Protein AF-M8CCB6-F1 (afdb_monomer_lite)

InterPro domains:
  IPR002423 Chaperonin Cpn60/GroEL/TCP-1 family [PF00118] (7-130)
  IPR017998 T-complex protein 1 [PTHR11353] (7-129)
  IPR027413 GroEL-like equatorial domain superfamily [G3DSA:1.10.560.10] (14-125)
  IPR027413 GroEL-like equatorial domain superfamily [SSF48592] (10-130)

Sequence (196 aa):
MARSRMCLVNKRFLIAGGGAPEIEMSMQLAAWSKELHGMESYCIKEFADALEVIPYTLAENAGLNPIAIVTELRNRHAKGEKNTGINVRKGQITNILEENVVQPLLVSTSAISLACECVRMILKIDDIVTVRTQCLMITDAHLFNTNFGPSISCNHTVGGAVAQMHNWFFPFLSCLANLLPRLTNKNSEVPSADLK

Radius of gyration: 24.49 Å; chains: 1; bounding box: 51×82×56 Å

pLDDT: mean 71.38, std 23.74, range [29.56, 94.88]

Organism: Aegilops tauschii (NCBI:txid37682)

Secondary structure (DSSP, 8-state):
--SHHHHHHH---EEE-TTHHHHHHHHHHHHHHHHS-SHHHHHHHHHHHHHTHHHHHHHHHTTS-HHHHHHHHHHHHHTT-TTEEEETTTTEEEETTTTT-EEEHHHHHHHHHHHHHHHHHHTT----------------TTS--S---S-----SSSHHHHHHHHHHHHHHHHHHHHHHHHHSTTTT--------

Foldseek 3Di:
DPPVVVLCVVPVDKAADALLVLLLLLVVLLVVLVVDDDPVSVVSNVVSVVSLVVNLVVLVVLVHDSVVQSVVSNVCVVVVLSQWHQDSVVSDIDRRVVVVRIDRPSVVVVVVVVVVVVVVVVVPDPDDDDDPPPPPPPPPPPDDDDDDDPDPPPPDDPCPVVVVCCVVPVVVVVVVVVVVVVVVVPPPDDDDDDDD

Structure (mmCIF, N/CA/C/O backbone):
data_AF-M8CCB6-F1
#
_entry.id   AF-M8CCB6-F1
#
loop_
_atom_site.group_PDB
_atom_site.id
_atom_site.type_symbol
_atom_site.label_atom_id
_atom_site.label_alt_id
_atom_site.label_comp_id
_atom_site.label_asym_id
_atom_site.label_entity_id
_atom_site.label_seq_id
_atom_site.pdbx_PDB_ins_code
_atom_site.Cartn_x
_atom_site.Cartn_y
_atom_site.Cartn_z
_atom_site.occupancy
_atom_site.B_iso_or_equiv
_atom_site.auth_seq_id
_atom_site.auth_comp_id
_atom_site.auth_asym_id
_atom_site.auth_atom_id
_atom_site.pdbx_PDB_model_num
ATOM 1 N N . MET A 1 1 ? 14.762 -11.767 23.436 1.00 39.22 1 MET A N 1
ATOM 2 C CA . MET A 1 1 ? 14.026 -10.512 23.735 1.00 39.22 1 MET A CA 1
ATOM 3 C C . MET A 1 1 ? 14.880 -9.227 23.619 1.00 39.22 1 MET A C 1
ATOM 5 O O . MET A 1 1 ? 14.451 -8.187 24.098 1.00 39.22 1 MET A O 1
ATOM 9 N N . ALA A 1 2 ? 16.065 -9.245 22.976 1.00 37.41 2 ALA A N 1
ATOM 10 C CA . ALA A 1 2 ? 17.011 -8.111 22.995 1.00 37.41 2 ALA A CA 1
ATOM 11 C C . ALA A 1 2 ? 17.026 -7.217 21.732 1.00 37.41 2 ALA A C 1
ATOM 13 O O . ALA A 1 2 ? 17.583 -6.125 21.780 1.00 37.41 2 ALA A O 1
ATOM 14 N N . ARG A 1 3 ? 16.407 -7.618 20.609 1.00 42.16 3 ARG A N 1
ATOM 15 C CA . ARG A 1 3 ? 16.465 -6.824 19.362 1.00 42.16 3 ARG A CA 1
ATOM 16 C C . ARG A 1 3 ? 15.505 -5.628 19.314 1.00 42.16 3 ARG A C 1
ATOM 18 O O . ARG A 1 3 ? 15.871 -4.609 18.739 1.00 42.16 3 ARG A O 1
ATOM 25 N N . SER A 1 4 ? 14.349 -5.684 19.980 1.00 46.09 4 SER A N 1
ATOM 26 C CA . SER A 1 4 ? 13.372 -4.577 19.947 1.00 46.09 4 SER A CA 1
ATOM 27 C C . SER A 1 4 ? 13.824 -3.313 20.688 1.00 46.09 4 SER A C 1
ATOM 29 O O . SER A 1 4 ? 13.244 -2.256 20.488 1.00 46.09 4 SER A O 1
ATOM 31 N N . ARG A 1 5 ? 14.856 -3.380 21.542 1.00 51.25 5 ARG A N 1
ATOM 32 C CA . ARG A 1 5 ? 15.324 -2.203 22.295 1.00 51.25 5 ARG A CA 1
ATOM 33 C C . ARG A 1 5 ? 16.227 -1.290 21.455 1.00 51.25 5 ARG A C 1
ATOM 35 O O . ARG A 1 5 ? 16.244 -0.087 21.677 1.00 51.25 5 ARG A O 1
ATOM 42 N N . MET A 1 6 ? 16.934 -1.842 20.465 1.00 56.66 6 MET A N 1
ATOM 43 C CA . MET A 1 6 ? 17.931 -1.100 19.679 1.00 56.66 6 MET A CA 1
ATOM 44 C C . MET A 1 6 ? 17.300 -0.101 18.699 1.00 56.66 6 MET A C 1
ATOM 46 O O . MET A 1 6 ? 17.872 0.952 18.428 1.00 56.66 6 MET A O 1
ATOM 50 N N . CYS A 1 7 ? 16.103 -0.398 18.183 1.00 60.44 7 CYS A N 1
ATOM 51 C CA . CYS A 1 7 ? 15.455 0.466 17.197 1.00 60.44 7 CYS A CA 1
ATOM 52 C C . CYS A 1 7 ? 15.010 1.815 17.781 1.00 60.44 7 CYS A C 1
ATOM 54 O O . CYS A 1 7 ? 15.172 2.838 17.119 1.00 60.44 7 CYS A O 1
ATOM 56 N N . LEU A 1 8 ? 14.547 1.824 19.034 1.00 62.09 8 LEU A N 1
ATOM 57 C CA . LEU A 1 8 ? 14.138 3.039 19.748 1.00 62.09 8 LEU A CA 1
ATOM 58 C C . LEU A 1 8 ? 15.326 3.868 20.249 1.00 62.09 8 LEU A C 1
ATOM 60 O O . LEU A 1 8 ? 15.191 5.072 20.453 1.00 62.09 8 LEU A O 1
ATOM 64 N N . VAL A 1 9 ? 16.490 3.239 20.435 1.00 62.25 9 VAL A N 1
ATOM 65 C CA . VAL A 1 9 ? 17.725 3.930 20.833 1.00 62.25 9 VAL A CA 1
ATOM 66 C C . VAL A 1 9 ? 18.259 4.792 19.685 1.00 62.25 9 VAL A C 1
ATOM 68 O O . VAL A 1 9 ? 18.646 5.933 19.924 1.00 62.25 9 VAL A O 1
ATOM 71 N N . ASN A 1 10 ? 18.213 4.288 18.446 1.00 62.06 10 ASN A N 1
ATOM 72 C CA . ASN A 1 10 ? 18.710 5.010 17.270 1.00 62.06 10 ASN A CA 1
ATOM 73 C C . ASN A 1 10 ? 17.712 6.043 16.724 1.00 62.06 10 ASN A C 1
ATOM 75 O O . ASN A 1 10 ? 18.105 7.157 16.386 1.00 62.06 10 ASN A O 1
ATOM 79 N N . LYS A 1 11 ? 16.421 5.694 16.625 1.00 69.06 11 LYS A N 1
ATOM 80 C CA . LYS A 1 11 ? 15.357 6.616 16.195 1.00 69.06 11 LYS A CA 1
ATOM 81 C C . LYS A 1 11 ? 14.183 6.535 17.167 1.00 69.06 11 LYS A C 1
ATOM 83 O O . LYS A 1 11 ? 13.505 5.516 17.245 1.00 69.06 11 LYS A O 1
ATOM 88 N N . ARG A 1 12 ? 13.901 7.637 17.867 1.00 73.44 12 ARG A N 1
ATOM 89 C CA . ARG A 1 12 ? 12.859 7.727 18.911 1.00 73.44 12 ARG A CA 1
ATOM 90 C C . ARG A 1 12 ? 11.444 7.984 18.367 1.00 73.44 12 ARG A C 1
ATOM 92 O O . ARG A 1 12 ? 10.597 8.488 19.094 1.00 73.44 12 ARG A O 1
ATOM 99 N N . PHE A 1 13 ? 11.192 7.676 17.095 1.00 80.31 13 PHE A N 1
ATOM 100 C CA . PHE A 1 13 ? 9.912 7.947 16.439 1.00 80.31 13 PHE A CA 1
ATOM 101 C C . PHE A 1 13 ? 9.073 6.674 16.303 1.00 80.31 13 PHE A C 1
ATOM 103 O O . PHE A 1 13 ? 9.567 5.627 15.871 1.00 80.31 13 PHE A O 1
ATOM 110 N N . LEU A 1 14 ? 7.795 6.798 16.653 1.00 85.44 14 LEU A N 1
ATOM 111 C CA . LEU A 1 14 ? 6.769 5.768 16.522 1.00 85.44 14 LEU A CA 1
ATOM 112 C C . LEU A 1 14 ? 5.760 6.208 15.462 1.00 85.44 14 LEU A C 1
ATOM 114 O O . LEU A 1 14 ? 5.427 7.389 15.379 1.00 85.44 14 LEU A O 1
ATOM 118 N N . ILE A 1 15 ? 5.284 5.256 14.669 1.00 88.56 15 ILE A N 1
ATOM 119 C CA . ILE A 1 15 ? 4.254 5.457 13.647 1.00 88.56 15 ILE A CA 1
ATOM 120 C C . ILE A 1 15 ? 3.097 4.479 13.878 1.00 88.56 15 ILE A C 1
ATOM 122 O O . ILE A 1 15 ? 3.250 3.481 14.592 1.00 88.56 15 ILE A O 1
ATOM 126 N N . ALA A 1 16 ? 1.942 4.760 13.274 1.00 89.31 16 ALA A N 1
ATOM 127 C CA . ALA A 1 16 ? 0.810 3.839 13.276 1.00 89.31 16 ALA A CA 1
ATOM 128 C C . ALA A 1 16 ? 1.198 2.503 12.610 1.00 89.31 16 ALA A C 1
ATOM 130 O O . ALA A 1 16 ? 1.955 2.476 11.635 1.00 89.31 16 ALA A O 1
ATOM 131 N N . GLY A 1 17 ? 0.733 1.389 13.178 1.00 87.62 17 GLY A N 1
ATOM 132 C CA . GLY A 1 17 ? 0.924 0.050 12.616 1.00 87.62 17 GLY A CA 1
ATOM 133 C C . GLY A 1 17 ? -0.149 -0.350 11.595 1.00 87.62 17 GLY A C 1
ATOM 134 O O . GLY A 1 17 ? -0.845 0.489 11.031 1.00 87.62 17 GLY A O 1
ATOM 135 N N . GLY A 1 18 ? -0.281 -1.662 11.375 1.00 87.31 18 GLY A N 1
ATOM 136 C CA . GLY A 1 18 ? -1.404 -2.285 10.657 1.00 87.31 18 GLY A CA 1
ATOM 137 C C . GLY A 1 18 ? -1.630 -1.818 9.216 1.00 87.31 18 GLY A C 1
ATOM 138 O O . GLY A 1 18 ? -2.777 -1.717 8.787 1.00 87.31 18 GLY A O 1
ATOM 139 N N . GLY A 1 19 ? -0.558 -1.532 8.475 1.00 88.25 19 GLY A N 1
ATOM 140 C CA . GLY A 1 19 ? -0.639 -1.179 7.053 1.00 88.25 19 GLY A CA 1
ATOM 141 C C . GLY A 1 19 ? -0.940 0.297 6.765 1.00 88.25 19 GLY A C 1
ATOM 142 O O . GLY A 1 19 ? -1.011 0.676 5.598 1.00 88.25 19 GLY A O 1
ATOM 143 N N . ALA A 1 20 ? -1.137 1.127 7.797 1.00 90.94 20 ALA A N 1
ATOM 144 C CA . ALA A 1 20 ? -1.445 2.550 7.643 1.00 90.94 20 ALA A CA 1
ATOM 145 C C . ALA A 1 20 ? -0.339 3.345 6.910 1.00 90.94 20 ALA A C 1
ATOM 147 O O . ALA A 1 20 ? -0.652 4.054 5.949 1.00 90.94 20 ALA A O 1
ATOM 148 N N . PRO A 1 21 ? 0.955 3.247 7.291 1.00 90.81 21 PRO A N 1
ATOM 149 C CA . PRO A 1 21 ? 1.993 4.013 6.609 1.00 90.81 21 PRO A CA 1
ATOM 150 C C . PRO A 1 21 ? 2.247 3.517 5.186 1.00 90.81 21 PRO A C 1
ATOM 152 O O . PRO A 1 21 ? 2.595 4.321 4.330 1.00 90.81 21 PRO A O 1
ATOM 155 N N . GLU A 1 22 ? 2.058 2.227 4.906 1.00 91.69 22 GLU A N 1
ATOM 156 C CA . GLU A 1 22 ? 2.232 1.646 3.574 1.00 91.69 22 GLU A CA 1
ATOM 157 C C . GLU A 1 22 ? 1.189 2.181 2.580 1.00 91.69 22 GLU A C 1
ATOM 159 O O . GLU A 1 22 ? 1.551 2.575 1.470 1.00 91.69 22 GLU A O 1
ATOM 164 N N . ILE A 1 23 ? -0.081 2.284 2.997 1.00 92.81 23 ILE A N 1
ATOM 165 C CA . ILE A 1 23 ? -1.142 2.909 2.190 1.00 92.81 23 ILE A CA 1
ATOM 166 C C . ILE A 1 23 ? -0.875 4.400 1.988 1.00 92.81 23 ILE A C 1
ATOM 168 O O . ILE A 1 23 ? -0.976 4.893 0.866 1.00 92.81 23 ILE A O 1
ATOM 172 N N . GLU A 1 24 ? -0.496 5.120 3.045 1.00 92.44 24 GLU A N 1
ATOM 173 C CA . GLU A 1 24 ? -0.191 6.549 2.940 1.00 92.44 24 GLU A CA 1
ATOM 174 C C . GLU A 1 24 ? 0.985 6.807 1.980 1.00 92.44 24 GLU A C 1
ATOM 176 O O . GLU A 1 24 ? 0.924 7.723 1.159 1.00 92.44 24 GLU A O 1
ATOM 181 N N . MET A 1 25 ? 2.032 5.976 2.027 1.00 92.25 25 MET A N 1
ATOM 182 C CA . MET A 1 25 ? 3.154 6.050 1.087 1.00 92.25 25 MET A CA 1
ATOM 183 C C . MET A 1 25 ? 2.713 5.760 -0.350 1.00 92.25 25 MET A C 1
ATOM 185 O O . MET A 1 25 ? 3.077 6.524 -1.241 1.00 92.25 25 MET A O 1
ATOM 189 N N . SER A 1 26 ? 1.907 4.714 -0.578 1.00 93.69 26 SER A N 1
ATOM 190 C CA . SER A 1 26 ? 1.334 4.422 -1.902 1.00 93.69 26 SER A CA 1
ATOM 191 C C . SER A 1 26 ? 0.580 5.638 -2.453 1.00 93.69 26 SER A C 1
ATOM 193 O O . SER A 1 26 ? 0.844 6.087 -3.566 1.00 93.69 26 SER A O 1
ATOM 195 N N . MET A 1 27 ? -0.289 6.257 -1.648 1.00 92.38 27 MET A N 1
ATOM 196 C CA . MET A 1 27 ? -1.072 7.417 -2.080 1.00 92.38 27 MET A CA 1
ATOM 197 C C . MET A 1 27 ? -0.210 8.637 -2.418 1.00 92.38 27 MET A C 1
ATOM 199 O O . MET A 1 27 ? -0.465 9.305 -3.422 1.00 92.38 27 MET A O 1
ATOM 203 N N . GLN A 1 28 ? 0.815 8.923 -1.614 1.00 93.56 28 GLN A N 1
ATOM 204 C CA . GLN A 1 28 ? 1.732 10.036 -1.871 1.00 93.56 28 GLN A CA 1
ATOM 205 C C . GLN A 1 28 ? 2.577 9.799 -3.128 1.00 93.56 28 GLN A C 1
ATOM 207 O O . GLN A 1 28 ? 2.718 10.700 -3.952 1.00 93.56 28 GLN A O 1
ATOM 212 N N . LEU A 1 29 ? 3.080 8.580 -3.327 1.00 94.38 29 LEU A N 1
ATOM 213 C CA . LEU A 1 29 ? 3.833 8.207 -4.526 1.00 94.38 29 LEU A CA 1
ATOM 214 C C . LEU A 1 29 ? 2.954 8.216 -5.781 1.00 94.38 29 LEU A C 1
ATOM 216 O O . LEU A 1 29 ? 3.392 8.664 -6.837 1.00 94.38 29 LEU A O 1
ATOM 220 N N . ALA A 1 30 ? 1.698 7.787 -5.667 1.00 92.81 30 ALA A N 1
ATOM 221 C CA . ALA A 1 30 ? 0.724 7.843 -6.752 1.00 92.81 30 ALA A CA 1
ATOM 222 C C . ALA A 1 30 ? 0.291 9.279 -7.096 1.00 92.81 30 ALA A C 1
ATOM 224 O O . ALA A 1 30 ? -0.129 9.543 -8.222 1.00 92.81 30 ALA A O 1
ATOM 225 N N . ALA A 1 31 ? 0.361 10.214 -6.145 1.00 93.56 31 ALA A N 1
ATOM 226 C CA . ALA A 1 31 ? 0.193 11.635 -6.427 1.00 93.56 31 ALA A CA 1
ATOM 227 C C . ALA A 1 31 ? 1.431 12.194 -7.141 1.00 93.56 31 ALA A C 1
ATOM 229 O O . ALA A 1 31 ? 1.295 12.832 -8.182 1.00 93.56 31 ALA A O 1
ATOM 230 N N . TRP A 1 32 ? 2.627 11.868 -6.645 1.00 94.88 32 TRP A N 1
ATOM 231 C CA . TRP A 1 32 ? 3.891 12.314 -7.228 1.00 94.88 32 TRP A CA 1
ATOM 232 C C . TRP A 1 32 ? 4.112 11.782 -8.651 1.00 94.88 32 TRP A C 1
ATOM 234 O O . TRP A 1 32 ? 4.578 12.508 -9.527 1.00 94.88 32 TRP A O 1
ATOM 244 N N . SER A 1 33 ? 3.689 10.548 -8.941 1.00 94.50 33 SER A N 1
ATOM 245 C CA . SER A 1 33 ? 3.787 9.975 -10.288 1.00 94.50 33 SER A CA 1
ATOM 246 C C . SER A 1 33 ? 3.000 10.761 -11.339 1.00 94.50 33 SER A C 1
ATOM 248 O O . SER A 1 33 ? 3.383 10.742 -12.507 1.00 94.50 33 SER A O 1
ATOM 250 N N . LYS A 1 34 ? 1.933 11.476 -10.953 1.00 92.75 34 LYS A N 1
ATOM 251 C CA . LYS A 1 34 ? 1.139 12.316 -11.867 1.00 92.75 34 LYS A CA 1
ATOM 252 C C . LYS A 1 34 ? 1.834 13.625 -12.230 1.00 92.75 34 LYS A C 1
ATOM 254 O O . LYS A 1 34 ? 1.528 14.189 -13.275 1.00 92.75 34 LYS A O 1
ATOM 259 N N . GLU A 1 35 ? 2.723 14.113 -11.371 1.00 94.69 35 GLU A N 1
ATOM 260 C CA . GLU A 1 35 ? 3.500 15.334 -11.617 1.00 94.69 35 GLU A CA 1
ATOM 261 C C . GLU A 1 35 ? 4.663 15.072 -12.581 1.00 94.69 35 GLU A C 1
ATOM 263 O O . GLU A 1 35 ? 5.086 15.966 -13.309 1.00 94.69 35 GLU A O 1
ATOM 268 N N . LEU A 1 36 ? 5.159 13.834 -12.613 1.00 92.75 36 LEU A N 1
ATOM 269 C CA . LEU A 1 36 ? 6.271 13.422 -13.461 1.00 92.75 36 LEU A CA 1
ATOM 270 C C . LEU A 1 36 ? 5.815 13.088 -14.887 1.00 92.75 36 LEU A C 1
ATOM 272 O O . LEU A 1 36 ? 4.661 12.737 -15.144 1.00 92.75 36 LEU A O 1
ATOM 276 N N . HIS A 1 37 ? 6.740 13.185 -15.840 1.00 90.00 37 HIS A N 1
ATOM 277 C CA . HIS A 1 37 ? 6.482 12.934 -17.259 1.00 90.00 37 HIS A CA 1
ATOM 278 C C . HIS A 1 37 ? 7.406 11.835 -17.796 1.00 90.00 37 HIS A C 1
ATOM 280 O O . HIS A 1 37 ? 8.536 11.674 -17.344 1.00 90.00 37 HIS A O 1
ATOM 286 N N . GLY A 1 38 ? 6.927 11.067 -18.776 1.00 91.56 38 GLY A N 1
ATOM 287 C CA . GLY A 1 38 ? 7.708 10.005 -19.417 1.00 91.56 38 GLY A CA 1
ATOM 288 C C . GLY A 1 38 ? 7.697 8.674 -18.661 1.00 91.56 38 GLY A C 1
ATOM 289 O O . GLY A 1 38 ? 6.703 8.307 -18.035 1.00 91.56 38 GLY A O 1
ATOM 290 N N . MET A 1 39 ? 8.796 7.921 -18.771 1.00 90.25 39 MET A N 1
ATOM 291 C CA . MET A 1 39 ? 8.910 6.549 -18.249 1.00 90.25 39 MET A CA 1
ATOM 292 C C . MET A 1 39 ? 8.938 6.487 -16.714 1.00 90.25 39 MET A C 1
ATOM 294 O O . MET A 1 39 ? 8.430 5.536 -16.125 1.00 90.25 39 MET A O 1
ATOM 298 N N . GLU A 1 40 ? 9.476 7.515 -16.056 1.00 90.50 40 GLU A N 1
ATOM 299 C CA . GLU A 1 40 ? 9.626 7.565 -14.595 1.00 90.50 40 GLU A CA 1
ATOM 300 C C . GLU A 1 40 ? 8.275 7.555 -13.867 1.00 90.50 40 GLU A C 1
ATOM 302 O O . GLU A 1 40 ? 8.131 6.900 -12.834 1.00 90.50 40 GLU A O 1
ATOM 307 N N . SER A 1 41 ? 7.262 8.206 -14.452 1.00 92.81 41 SER A N 1
ATOM 308 C CA . SER A 1 41 ? 5.886 8.213 -13.941 1.00 92.81 41 SER A CA 1
ATOM 309 C C . SER A 1 41 ? 5.329 6.792 -13.796 1.00 92.81 41 SER A C 1
ATOM 311 O O . SER A 1 41 ? 4.756 6.444 -12.761 1.00 92.81 41 SER A O 1
ATOM 313 N N . TYR A 1 42 ? 5.566 5.935 -14.795 1.00 92.69 42 TYR A N 1
ATOM 314 C CA . TYR A 1 42 ? 5.127 4.541 -14.757 1.00 92.69 42 TYR A CA 1
ATOM 315 C C . TYR A 1 42 ? 5.875 3.749 -13.685 1.00 92.69 42 TYR A C 1
ATOM 317 O O . TYR A 1 42 ? 5.240 3.057 -12.898 1.00 92.69 42 TYR A O 1
ATOM 325 N N . CYS A 1 43 ? 7.199 3.896 -13.592 1.00 92.50 43 CYS A N 1
ATOM 326 C CA . CYS A 1 43 ? 7.996 3.198 -12.580 1.00 92.50 43 CYS A CA 1
ATOM 327 C C . CYS A 1 43 ? 7.542 3.531 -11.151 1.00 92.50 43 CYS A C 1
ATOM 329 O O . CYS A 1 43 ? 7.411 2.636 -10.318 1.00 92.50 43 CYS A O 1
ATOM 331 N N . ILE A 1 44 ? 7.274 4.808 -10.863 1.00 93.75 44 ILE A N 1
ATOM 332 C CA . ILE A 1 44 ? 6.841 5.247 -9.528 1.00 93.75 44 ILE A CA 1
ATOM 333 C C . ILE A 1 44 ? 5.417 4.788 -9.231 1.00 93.75 44 ILE A C 1
ATOM 335 O O . ILE A 1 44 ? 5.127 4.399 -8.102 1.00 93.75 44 ILE A O 1
ATOM 339 N N . LYS A 1 45 ? 4.537 4.786 -10.236 1.00 93.12 45 LYS A N 1
ATOM 340 C CA . LYS A 1 45 ? 3.189 4.240 -10.090 1.00 93.12 45 LYS A CA 1
ATOM 341 C C . LYS A 1 45 ? 3.220 2.755 -9.718 1.00 93.12 45 LYS A C 1
ATOM 343 O O . LYS A 1 45 ? 2.577 2.371 -8.751 1.00 93.12 45 LYS A O 1
ATOM 348 N N . GLU A 1 46 ? 3.997 1.946 -10.431 1.00 93.69 46 GLU A N 1
ATOM 349 C CA . GLU A 1 46 ? 4.116 0.511 -10.135 1.00 93.69 46 GLU A CA 1
ATOM 350 C C . GLU A 1 46 ? 4.761 0.266 -8.763 1.00 93.69 46 GLU A C 1
ATOM 352 O O . GLU A 1 46 ? 4.376 -0.650 -8.041 1.00 93.69 46 GLU A O 1
ATOM 357 N N . PHE A 1 47 ? 5.707 1.120 -8.356 1.00 93.06 47 PHE A N 1
ATOM 358 C CA . PHE A 1 47 ? 6.272 1.068 -7.009 1.00 93.06 47 PHE A CA 1
ATOM 359 C C . PHE A 1 47 ? 5.229 1.401 -5.928 1.00 93.06 47 PHE A C 1
ATOM 361 O O . PHE A 1 47 ? 5.211 0.753 -4.883 1.00 93.06 47 PHE A O 1
ATOM 368 N N . ALA A 1 48 ? 4.339 2.368 -6.176 1.00 93.81 48 ALA A N 1
ATOM 369 C CA . ALA A 1 48 ? 3.225 2.680 -5.281 1.00 93.81 48 ALA A CA 1
ATOM 370 C C . ALA A 1 48 ? 2.260 1.491 -5.150 1.00 93.81 48 ALA A C 1
ATOM 372 O O . ALA A 1 48 ? 1.959 1.066 -4.035 1.00 93.81 48 ALA A O 1
ATOM 373 N N . ASP A 1 49 ? 1.861 0.898 -6.277 1.00 91.69 49 ASP A N 1
ATOM 374 C CA . ASP A 1 49 ? 0.981 -0.273 -6.306 1.00 91.69 49 ASP A CA 1
ATOM 375 C C . ASP A 1 49 ? 1.628 -1.483 -5.596 1.00 91.69 49 ASP A C 1
ATOM 377 O O . ASP A 1 49 ? 0.959 -2.216 -4.866 1.00 91.69 49 ASP A O 1
ATOM 381 N N . ALA A 1 50 ? 2.951 -1.653 -5.709 1.00 93.75 50 ALA A N 1
ATOM 382 C CA . ALA A 1 50 ? 3.688 -2.711 -5.019 1.00 93.75 50 ALA A CA 1
ATOM 383 C C . ALA A 1 50 ? 3.662 -2.581 -3.485 1.00 93.75 50 ALA A C 1
ATOM 385 O O . ALA A 1 50 ? 3.689 -3.600 -2.796 1.00 93.75 50 ALA A O 1
ATOM 386 N N . LEU A 1 51 ? 3.581 -1.369 -2.922 1.00 91.88 51 LEU A N 1
ATOM 387 C CA . LEU A 1 51 ? 3.496 -1.179 -1.466 1.00 91.88 51 LEU A CA 1
ATOM 388 C C . LEU A 1 51 ? 2.166 -1.678 -0.884 1.00 91.88 51 LEU A C 1
ATOM 390 O O . LEU A 1 51 ? 2.106 -2.064 0.285 1.00 91.88 51 LEU A O 1
ATOM 394 N N . GLU A 1 52 ? 1.110 -1.743 -1.694 1.00 91.38 52 GLU A N 1
ATOM 395 C CA . GLU A 1 52 ? -0.209 -2.211 -1.259 1.00 91.38 52 GLU A CA 1
ATOM 396 C C . GLU A 1 52 ? -0.293 -3.724 -1.059 1.00 91.38 52 GLU A C 1
ATOM 398 O O . GLU A 1 52 ? -1.227 -4.219 -0.423 1.00 91.38 52 GLU A O 1
ATOM 403 N N . VAL A 1 53 ? 0.714 -4.474 -1.514 1.00 91.81 53 VAL A N 1
ATOM 404 C CA . VAL A 1 53 ? 0.799 -5.915 -1.250 1.00 91.81 53 VAL A CA 1
ATOM 405 C C . VAL A 1 53 ? 0.881 -6.214 0.253 1.00 91.81 53 VAL A C 1
ATOM 407 O O . VAL A 1 53 ? 0.416 -7.254 0.716 1.00 91.81 53 VAL A O 1
ATOM 410 N N . ILE A 1 54 ? 1.431 -5.292 1.048 1.00 91.69 54 ILE A N 1
ATOM 411 C CA . ILE A 1 54 ? 1.585 -5.449 2.499 1.00 91.69 54 ILE A CA 1
ATOM 412 C C . ILE A 1 54 ? 0.212 -5.445 3.201 1.00 91.69 54 ILE A C 1
ATOM 414 O O . ILE A 1 54 ? -0.119 -6.433 3.856 1.00 91.69 54 ILE A O 1
ATOM 418 N N . PRO A 1 55 ? -0.642 -4.411 3.065 1.00 91.38 55 PRO A N 1
ATOM 419 C CA . PRO A 1 55 ? -1.991 -4.442 3.631 1.00 91.38 55 PRO A CA 1
ATOM 420 C C . PRO A 1 55 ? -2.875 -5.526 2.999 1.00 91.38 55 PRO A C 1
ATOM 422 O O . PRO A 1 55 ? -3.707 -6.102 3.701 1.00 91.38 55 PRO A O 1
ATOM 425 N N . TYR A 1 56 ? -2.670 -5.861 1.719 1.00 91.75 56 TYR A N 1
ATOM 426 C CA . TYR A 1 56 ? -3.376 -6.968 1.067 1.00 91.75 56 TYR A CA 1
ATOM 427 C C . TYR A 1 56 ? -3.088 -8.307 1.760 1.00 91.75 56 TYR A C 1
ATOM 429 O O . TYR A 1 56 ? -4.010 -9.008 2.175 1.00 91.75 56 TYR A O 1
ATOM 437 N N . THR A 1 57 ? -1.809 -8.633 1.959 1.00 91.69 57 THR A N 1
ATOM 438 C CA . THR A 1 57 ? -1.394 -9.875 2.631 1.00 91.69 57 THR A CA 1
ATOM 439 C C . THR A 1 57 ? -1.781 -9.889 4.107 1.00 91.69 57 THR A C 1
ATOM 441 O O . THR A 1 57 ? -2.117 -10.944 4.641 1.00 91.69 57 THR A O 1
ATOM 444 N N . LEU A 1 58 ? -1.801 -8.739 4.788 1.00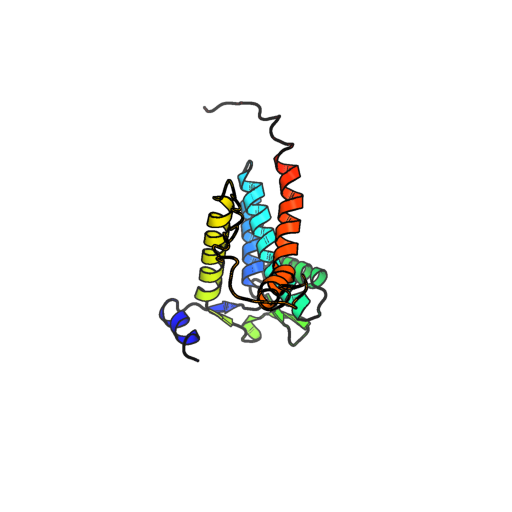 89.69 58 LEU A N 1
ATOM 445 C CA . LEU A 1 58 ? -2.331 -8.647 6.152 1.00 89.69 58 LEU A CA 1
ATOM 446 C C . LEU A 1 58 ? -3.825 -8.992 6.212 1.00 89.69 58 LEU A C 1
ATOM 448 O O . LEU A 1 58 ? -4.236 -9.735 7.102 1.00 89.69 58 LEU A O 1
ATOM 452 N N . ALA A 1 59 ? -4.628 -8.483 5.275 1.00 91.00 59 ALA A N 1
ATOM 453 C CA . ALA A 1 59 ? -6.056 -8.783 5.209 1.00 91.00 59 ALA A CA 1
ATOM 454 C C . ALA A 1 59 ? -6.322 -10.255 4.857 1.00 91.00 59 ALA A C 1
ATOM 456 O O . ALA A 1 59 ? -7.172 -10.885 5.485 1.00 91.00 59 ALA A O 1
ATOM 457 N N . GLU A 1 60 ? -5.557 -10.811 3.916 1.00 90.88 60 GLU A N 1
ATOM 458 C CA . GLU A 1 60 ? -5.628 -12.226 3.540 1.00 90.88 60 GLU A CA 1
ATOM 459 C C . GLU A 1 60 ? -5.285 -13.140 4.725 1.00 90.88 60 GLU A C 1
ATOM 461 O O . GLU A 1 60 ? -6.058 -14.034 5.065 1.00 90.88 60 GLU A O 1
ATOM 466 N N . ASN A 1 61 ? -4.186 -12.855 5.433 1.00 90.69 61 ASN A N 1
ATOM 467 C CA . ASN A 1 61 ? -3.788 -13.605 6.628 1.00 90.69 61 ASN A CA 1
ATOM 468 C C . ASN A 1 61 ? -4.790 -13.461 7.788 1.00 90.69 61 ASN A C 1
ATOM 470 O O . ASN A 1 61 ? -4.881 -14.345 8.638 1.00 90.69 61 ASN A O 1
ATOM 474 N N . ALA A 1 62 ? -5.546 -12.361 7.835 1.00 87.69 62 ALA A N 1
ATOM 475 C CA . ALA A 1 62 ? -6.621 -12.147 8.801 1.00 87.69 62 ALA A CA 1
ATOM 476 C C . ALA A 1 62 ? -7.944 -12.842 8.415 1.00 87.69 62 ALA A C 1
ATOM 478 O O . ALA A 1 62 ? -8.894 -12.798 9.196 1.00 87.69 62 ALA A O 1
ATOM 479 N N . GLY A 1 63 ? -8.032 -13.462 7.231 1.00 87.94 63 GLY A N 1
ATOM 480 C CA . GLY A 1 63 ? -9.264 -14.071 6.718 1.00 87.94 63 GLY A CA 1
ATOM 481 C C . GLY A 1 63 ? -10.336 -13.055 6.305 1.00 87.94 63 GLY A C 1
ATOM 482 O O . GLY A 1 63 ? -11.511 -13.404 6.201 1.00 87.94 63 GLY A O 1
ATOM 483 N N . LEU A 1 64 ? -9.953 -11.793 6.097 1.00 88.69 64 LEU A N 1
ATOM 484 C CA . LEU A 1 64 ? -10.836 -10.732 5.616 1.00 88.69 64 LEU A CA 1
ATOM 485 C C . LEU A 1 64 ? -10.818 -10.687 4.087 1.00 88.69 64 LEU A C 1
ATOM 487 O O . LEU A 1 64 ? -9.899 -11.197 3.453 1.00 88.69 64 LEU A O 1
ATOM 491 N N . ASN A 1 65 ? -11.810 -10.033 3.478 1.00 90.69 65 ASN A N 1
ATOM 492 C CA . ASN A 1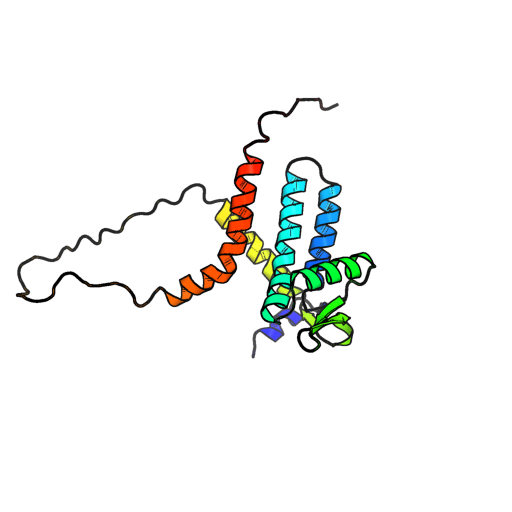 65 ? -11.776 -9.780 2.038 1.00 90.69 65 ASN A CA 1
ATOM 493 C C . ASN A 1 65 ? -10.731 -8.685 1.734 1.00 90.69 65 ASN A C 1
ATOM 495 O O . ASN A 1 65 ? -10.977 -7.515 2.052 1.00 90.69 65 ASN A O 1
ATOM 499 N N . PRO A 1 66 ? -9.591 -9.022 1.104 1.00 89.94 66 PRO A N 1
ATOM 500 C CA . PRO A 1 66 ? -8.483 -8.086 0.961 1.00 89.94 66 PRO A CA 1
ATOM 501 C C . PRO A 1 66 ? -8.817 -6.933 0.010 1.00 89.94 66 PRO A C 1
ATOM 503 O O . PRO A 1 66 ? -8.416 -5.797 0.253 1.00 89.94 66 PRO A O 1
ATOM 506 N N . ILE A 1 67 ? -9.628 -7.183 -1.022 1.00 91.25 67 ILE A N 1
ATOM 507 C CA . ILE A 1 67 ? -10.036 -6.166 -2.000 1.00 91.25 67 ILE A CA 1
ATOM 508 C C . ILE A 1 67 ? -10.901 -5.100 -1.322 1.00 91.25 67 ILE A C 1
ATOM 510 O O . ILE A 1 67 ? -10.685 -3.901 -1.515 1.00 91.25 67 ILE A O 1
ATOM 514 N N . ALA A 1 68 ? -11.864 -5.532 -0.501 1.00 91.31 68 ALA A N 1
ATOM 515 C CA . ALA A 1 68 ? -12.748 -4.625 0.224 1.00 91.31 68 ALA A CA 1
ATOM 516 C C . ALA A 1 68 ? -11.964 -3.761 1.224 1.00 91.31 68 ALA A C 1
ATOM 518 O O . ALA A 1 68 ? -12.130 -2.543 1.243 1.00 91.31 68 ALA A O 1
ATOM 519 N N . ILE A 1 69 ? -11.058 -4.381 1.990 1.00 90.94 69 ILE A N 1
ATOM 520 C CA . ILE A 1 69 ? -10.248 -3.695 3.001 1.00 90.94 69 ILE A CA 1
ATOM 521 C C . ILE A 1 69 ? -9.296 -2.676 2.368 1.00 90.94 69 ILE A C 1
ATOM 523 O O . ILE A 1 69 ? -9.270 -1.526 2.795 1.00 90.94 69 ILE A O 1
ATOM 527 N N . VAL A 1 70 ? -8.544 -3.045 1.326 1.00 91.25 70 VAL A N 1
ATOM 528 C CA . VAL A 1 70 ? -7.611 -2.109 0.670 1.00 91.25 70 VAL A CA 1
ATOM 529 C C . VAL A 1 70 ? -8.362 -0.930 0.040 1.00 91.25 70 VAL A C 1
ATOM 531 O O . VAL A 1 70 ? -7.932 0.218 0.160 1.00 91.25 70 VAL A O 1
ATOM 534 N N . THR A 1 71 ? -9.526 -1.180 -0.567 1.00 92.56 71 THR A N 1
ATOM 535 C CA . THR A 1 71 ? -10.369 -0.120 -1.147 1.00 92.56 71 THR A CA 1
ATOM 536 C C . THR A 1 71 ? -10.907 0.825 -0.073 1.00 92.56 71 THR A C 1
ATOM 538 O O . THR A 1 71 ? -10.882 2.046 -0.237 1.00 92.56 71 THR A O 1
ATOM 541 N N . GLU A 1 72 ? -11.383 0.283 1.046 1.00 91.75 72 GLU A N 1
ATOM 542 C CA . GLU A 1 72 ? -11.881 1.087 2.157 1.00 91.75 72 GLU A CA 1
ATOM 543 C C . GLU A 1 72 ? -10.755 1.891 2.831 1.00 91.75 72 GLU A C 1
ATOM 545 O O . GLU A 1 72 ? -10.953 3.073 3.121 1.00 91.75 72 GLU A O 1
ATOM 550 N N . LEU A 1 73 ? -9.557 1.315 2.995 1.00 91.75 73 LEU A N 1
ATOM 551 C CA . LEU A 1 73 ? -8.374 2.030 3.487 1.00 91.75 73 LEU A CA 1
ATOM 552 C C . LEU A 1 73 ? -8.027 3.216 2.590 1.00 91.75 73 LEU A C 1
ATOM 554 O O . LEU A 1 73 ? -7.932 4.338 3.084 1.00 91.75 73 LEU A O 1
ATOM 558 N N . ARG A 1 74 ? -7.916 3.001 1.273 1.00 91.25 74 ARG A N 1
ATOM 559 C CA . ARG A 1 74 ? -7.658 4.076 0.301 1.00 91.25 74 ARG A CA 1
ATOM 560 C C . ARG A 1 74 ? -8.678 5.206 0.428 1.00 91.25 74 ARG A C 1
ATOM 562 O O . ARG A 1 74 ? -8.304 6.374 0.459 1.00 91.25 74 ARG A O 1
ATOM 569 N N . ASN A 1 75 ? -9.961 4.871 0.563 1.00 92.81 75 ASN A N 1
ATOM 570 C CA . ASN A 1 75 ? -11.026 5.864 0.710 1.00 92.81 75 ASN A CA 1
ATOM 571 C C . ASN A 1 75 ? -10.919 6.672 2.012 1.00 92.81 75 ASN A C 1
ATOM 573 O O . ASN A 1 75 ? -11.235 7.860 2.014 1.00 92.81 75 ASN A O 1
ATOM 577 N N . ARG A 1 76 ? -10.504 6.056 3.124 1.00 91.81 76 ARG A N 1
ATOM 578 C CA . ARG A 1 76 ? -10.331 6.755 4.409 1.00 91.81 76 ARG A CA 1
ATOM 579 C C . ARG A 1 76 ? -9.073 7.620 4.432 1.00 91.81 76 ARG A C 1
ATOM 581 O O . ARG A 1 76 ? -9.139 8.776 4.844 1.00 91.81 76 ARG A O 1
ATOM 588 N N . HIS A 1 77 ? -7.968 7.128 3.881 1.00 91.69 77 HIS A N 1
ATOM 589 C CA . HIS A 1 77 ? -6.753 7.926 3.717 1.00 91.69 77 HIS A CA 1
ATOM 590 C C . HIS A 1 77 ? -6.959 9.095 2.740 1.00 91.69 77 HIS A C 1
ATOM 592 O O . HIS A 1 77 ? -6.500 10.202 3.010 1.00 91.69 77 HIS A O 1
ATOM 598 N N . ALA A 1 78 ? -7.758 8.917 1.679 1.00 90.81 78 ALA A N 1
ATOM 599 C CA . ALA A 1 78 ? -8.165 10.008 0.786 1.00 90.81 78 ALA A CA 1
ATOM 600 C C . ALA A 1 78 ? -8.968 11.110 1.496 1.00 90.81 78 ALA A C 1
ATOM 602 O O . ALA A 1 78 ? -8.920 12.266 1.083 1.00 90.81 78 ALA A O 1
ATOM 603 N N . LYS A 1 79 ? -9.681 10.774 2.580 1.00 91.62 79 LYS A N 1
ATOM 604 C CA . LYS A 1 79 ? -10.388 11.740 3.441 1.00 91.62 79 LYS A CA 1
ATOM 605 C C . LYS A 1 79 ? -9.468 12.437 4.454 1.00 91.62 79 LYS A C 1
ATOM 607 O O . LYS A 1 79 ? -9.935 13.300 5.189 1.00 91.62 79 LYS A O 1
ATOM 612 N N . GLY A 1 80 ? -8.179 12.091 4.491 1.00 88.12 80 GLY A N 1
ATOM 613 C CA . GLY A 1 80 ? -7.180 12.674 5.390 1.00 88.12 80 GLY A CA 1
ATOM 614 C C . GLY A 1 80 ? -6.928 11.880 6.676 1.00 88.12 80 GLY A C 1
ATOM 615 O O . GLY A 1 80 ? -6.149 12.323 7.520 1.00 88.12 80 GLY A O 1
ATOM 616 N N . GLU A 1 81 ? -7.539 10.704 6.842 1.00 89.25 81 GLU A N 1
ATOM 617 C CA . GLU A 1 81 ? -7.336 9.854 8.019 1.00 89.25 81 GLU A CA 1
ATOM 618 C C . GLU A 1 81 ? -6.061 8.999 7.893 1.00 89.25 81 GLU A C 1
ATOM 620 O O . GLU A 1 81 ? -6.111 7.814 7.580 1.00 89.25 81 GLU A O 1
ATOM 625 N N . LYS A 1 82 ? -4.895 9.591 8.169 1.00 86.38 82 LYS A N 1
ATOM 626 C CA . LYS A 1 82 ? -3.582 8.926 8.003 1.00 86.38 82 LYS A CA 1
ATOM 627 C C . LYS A 1 82 ? -3.277 7.821 9.021 1.00 86.38 82 LYS A C 1
ATOM 629 O O . LYS A 1 82 ? -2.355 7.034 8.831 1.00 86.38 82 LYS A O 1
ATOM 634 N N . ASN A 1 83 ? -4.016 7.800 10.127 1.00 87.44 83 ASN A N 1
ATOM 635 C CA . ASN A 1 83 ? -3.778 6.913 11.274 1.00 87.44 83 ASN A CA 1
ATOM 636 C C . ASN A 1 83 ? -4.652 5.654 11.243 1.00 87.44 83 ASN A C 1
ATOM 638 O O . ASN A 1 83 ? -4.635 4.840 12.170 1.00 87.44 83 ASN A O 1
ATOM 642 N N . THR A 1 84 ? -5.456 5.529 10.197 1.00 90.12 84 THR A N 1
ATOM 643 C CA . THR A 1 84 ? -6.408 4.451 10.024 1.00 90.12 84 THR A CA 1
ATOM 644 C C . THR A 1 84 ? -5.703 3.225 9.454 1.00 90.12 84 THR A C 1
ATOM 646 O O . THR A 1 84 ? -4.863 3.335 8.573 1.00 90.12 84 THR A O 1
ATOM 649 N N . GLY A 1 85 ? -6.016 2.033 9.955 1.00 90.69 85 GLY A N 1
ATOM 650 C CA . GLY A 1 85 ? -5.401 0.810 9.446 1.00 90.69 85 GLY A CA 1
ATOM 651 C C . GLY A 1 85 ? -6.193 -0.447 9.775 1.00 90.69 85 GLY A C 1
ATOM 652 O O . GLY A 1 85 ? -7.301 -0.390 10.314 1.00 90.69 85 GLY A O 1
ATOM 653 N N . ILE A 1 86 ? -5.625 -1.598 9.418 1.00 90.19 86 ILE A N 1
ATOM 654 C CA . ILE A 1 86 ? -6.273 -2.902 9.558 1.00 90.19 86 ILE A CA 1
ATOM 655 C C . ILE A 1 86 ? -6.171 -3.387 11.000 1.00 90.19 86 ILE A C 1
ATOM 657 O O . ILE A 1 86 ? -5.080 -3.669 11.503 1.00 90.19 86 ILE A O 1
ATOM 661 N N . ASN A 1 87 ? -7.320 -3.575 11.644 1.00 89.81 87 ASN A N 1
ATOM 662 C CA . ASN A 1 87 ? -7.381 -4.231 12.935 1.00 89.81 87 ASN A CA 1
ATOM 663 C C . ASN A 1 87 ? -7.814 -5.694 12.798 1.00 89.81 87 ASN A C 1
ATOM 665 O O . ASN A 1 87 ? -8.990 -6.002 12.604 1.00 89.81 87 ASN A O 1
ATOM 669 N N . VAL A 1 88 ? -6.861 -6.603 12.994 1.00 84.69 88 VAL A N 1
ATOM 670 C CA . VAL A 1 88 ? -7.082 -8.055 12.910 1.00 84.69 88 VAL A CA 1
ATOM 671 C C . VAL A 1 88 ? -8.018 -8.574 14.013 1.00 84.69 88 VAL A C 1
ATOM 673 O O . VAL A 1 88 ? -8.747 -9.531 13.784 1.00 84.69 88 VAL A O 1
ATOM 676 N N . ARG A 1 89 ? -8.071 -7.943 15.199 1.00 83.81 89 ARG A N 1
ATOM 677 C CA . ARG A 1 89 ? -8.955 -8.400 16.296 1.00 83.81 89 ARG A CA 1
ATOM 678 C C . ARG A 1 89 ? -10.428 -8.130 16.023 1.00 83.81 89 ARG A C 1
ATOM 680 O O . ARG A 1 89 ? -11.267 -8.936 16.408 1.00 83.81 89 ARG A O 1
ATOM 687 N N . LYS A 1 90 ? -10.741 -6.976 15.432 1.00 83.81 90 LYS A N 1
ATOM 688 C CA . LYS A 1 90 ? -12.122 -6.574 15.120 1.00 83.81 90 LYS A CA 1
ATOM 689 C C . LYS A 1 90 ? -12.533 -6.949 13.697 1.00 83.81 90 LYS A C 1
ATOM 691 O O . LYS A 1 90 ? -13.716 -6.904 13.386 1.00 83.81 90 LYS A O 1
ATOM 696 N N . GLY A 1 91 ? -11.571 -7.285 12.837 1.00 82.25 91 GLY A N 1
ATOM 697 C CA . GLY A 1 91 ? -11.816 -7.556 11.423 1.00 82.25 91 GLY A CA 1
ATOM 698 C C . GLY A 1 91 ? -12.270 -6.322 10.638 1.00 82.25 91 GLY A C 1
ATOM 699 O O . GLY A 1 91 ? -12.893 -6.449 9.590 1.00 82.25 91 GLY A O 1
ATOM 700 N N . GLN A 1 92 ? -12.018 -5.127 11.171 1.00 85.31 92 GLN A N 1
ATOM 701 C CA . GLN A 1 92 ? -12.500 -3.859 10.634 1.00 85.31 92 GLN A CA 1
ATOM 702 C C . GLN A 1 92 ? -11.359 -2.856 10.551 1.00 85.31 92 GLN A C 1
ATOM 704 O O . GLN A 1 92 ? -10.332 -2.985 11.220 1.00 85.31 92 GLN A O 1
ATOM 709 N N . ILE A 1 93 ? -11.564 -1.828 9.740 1.00 87.62 93 ILE A N 1
ATOM 710 C CA . ILE A 1 93 ? -10.651 -0.700 9.661 1.00 87.62 93 ILE A CA 1
ATOM 711 C C . ILE A 1 93 ? -11.000 0.273 10.788 1.00 87.62 93 ILE A C 1
ATOM 713 O O . ILE A 1 93 ? -12.139 0.742 10.891 1.00 87.62 93 ILE A O 1
ATOM 717 N N . THR A 1 94 ? -10.027 0.587 11.637 1.00 87.88 94 THR A N 1
ATOM 718 C CA . THR A 1 94 ? -10.183 1.504 12.778 1.00 87.88 94 THR A CA 1
ATOM 719 C C . THR A 1 94 ? -8.965 2.417 12.907 1.00 87.88 94 THR A C 1
ATOM 721 O O . THR A 1 94 ? -7.953 2.225 12.229 1.00 87.88 94 THR A O 1
ATOM 724 N N . ASN A 1 95 ? -9.066 3.447 13.752 1.00 89.62 95 ASN A N 1
ATOM 725 C CA . ASN A 1 95 ? -7.923 4.290 14.084 1.00 89.62 95 ASN A CA 1
ATOM 726 C C . ASN A 1 95 ? -6.940 3.488 14.947 1.00 89.62 95 ASN A C 1
ATOM 728 O O . ASN A 1 95 ? -7.197 3.187 16.112 1.00 89.62 95 ASN A O 1
ATOM 732 N N . ILE A 1 96 ? -5.808 3.125 14.356 1.00 87.19 96 ILE A N 1
ATOM 733 C CA . ILE A 1 96 ? -4.834 2.208 14.947 1.00 87.19 96 ILE A CA 1
ATOM 734 C C . ILE A 1 96 ? -4.051 2.850 16.096 1.00 87.19 96 ILE A C 1
ATOM 736 O O . ILE A 1 96 ? -3.605 2.146 17.008 1.00 87.19 96 ILE A O 1
ATOM 740 N N . LEU A 1 97 ? -3.925 4.181 16.094 1.00 85.31 97 LEU A N 1
ATOM 741 C CA . LEU A 1 97 ? -3.290 4.900 17.198 1.00 85.31 97 LEU A CA 1
ATOM 742 C C . LEU A 1 97 ? -4.112 4.808 18.485 1.00 85.31 97 LEU A C 1
ATOM 744 O O . LEU A 1 97 ? -3.539 4.611 19.553 1.00 85.31 97 LEU A O 1
ATOM 748 N N . GLU A 1 98 ? -5.440 4.886 18.388 1.00 85.56 98 GLU A N 1
ATOM 749 C CA . GLU A 1 98 ? -6.336 4.741 19.546 1.00 85.56 98 GLU A CA 1
ATOM 750 C C . GLU A 1 98 ? -6.289 3.321 20.124 1.00 85.56 98 GLU A C 1
ATOM 752 O O . GLU A 1 98 ? -6.440 3.113 21.327 1.00 85.56 98 GLU A O 1
ATOM 757 N N . GLU A 1 99 ? -6.007 2.334 19.276 1.00 84.00 99 GLU A N 1
ATOM 758 C CA . GLU A 1 99 ? -5.855 0.939 19.678 1.00 84.00 99 GLU A CA 1
ATOM 759 C C . GLU A 1 99 ? -4.456 0.595 20.212 1.00 84.00 99 GLU A C 1
ATOM 761 O O . GLU A 1 99 ? -4.193 -0.562 20.542 1.00 84.00 99 GLU A O 1
ATOM 766 N N . ASN A 1 100 ? -3.572 1.590 20.360 1.00 84.38 100 ASN A N 1
ATOM 767 C CA . ASN A 1 100 ? -2.196 1.444 20.851 1.00 84.38 100 ASN A CA 1
ATOM 768 C C . ASN A 1 100 ? -1.340 0.463 20.027 1.00 84.38 100 ASN A C 1
ATOM 770 O O . ASN A 1 100 ? -0.375 -0.116 20.533 1.00 84.38 100 ASN A O 1
ATOM 774 N N . VAL A 1 101 ? -1.657 0.283 18.743 1.00 86.75 101 VAL A N 1
ATOM 775 C CA . VAL A 1 101 ? -0.866 -0.550 17.832 1.00 86.75 101 VAL A CA 1
ATOM 776 C C . VAL A 1 101 ? 0.126 0.353 17.100 1.00 86.75 101 VAL A C 1
ATOM 778 O O . VAL A 1 101 ? -0.163 0.959 16.071 1.00 86.75 101 VAL A O 1
ATOM 781 N N . VAL A 1 102 ? 1.324 0.467 17.667 1.00 87.69 102 VAL A N 1
ATOM 782 C CA . VAL A 1 102 ? 2.403 1.317 17.144 1.00 87.69 102 VAL A CA 1
ATOM 783 C C . VAL A 1 102 ? 3.579 0.481 16.664 1.00 87.69 102 VAL A C 1
ATOM 785 O O . VAL A 1 102 ? 3.900 -0.558 17.242 1.00 87.69 102 VAL A O 1
ATOM 788 N N . GLN A 1 103 ? 4.258 0.963 15.627 1.00 85.56 103 GLN A N 1
ATOM 789 C CA . GLN A 1 103 ? 5.501 0.377 15.137 1.00 85.56 103 GLN A CA 1
ATOM 790 C C . GLN A 1 103 ? 6.640 1.411 15.145 1.00 85.56 103 GLN A C 1
ATOM 792 O O . GLN A 1 103 ? 6.399 2.604 14.943 1.00 85.56 103 GLN A O 1
ATOM 797 N N . PRO A 1 104 ? 7.897 1.001 15.389 1.00 88.00 104 PRO A N 1
ATOM 798 C CA . PRO A 1 104 ? 9.035 1.907 15.291 1.00 88.00 104 PRO A CA 1
ATOM 799 C C . PRO A 1 104 ? 9.312 2.288 13.836 1.00 88.00 104 PRO A C 1
ATOM 801 O O . PRO A 1 104 ? 9.444 1.410 12.983 1.00 88.00 104 PRO A O 1
ATOM 804 N N . LEU A 1 105 ? 9.535 3.580 13.574 1.00 85.44 105 LEU A N 1
ATOM 805 C CA . LEU A 1 105 ? 9.845 4.089 12.230 1.00 85.44 105 LEU A CA 1
ATOM 806 C C . LEU A 1 105 ? 11.056 3.387 11.594 1.00 85.44 105 LEU A C 1
ATOM 808 O O . LEU A 1 105 ? 11.109 3.172 10.383 1.00 85.44 105 LEU A O 1
ATOM 812 N N . LEU A 1 106 ? 12.046 3.020 12.417 1.00 86.56 106 LEU A N 1
ATOM 813 C CA . LEU A 1 106 ? 13.250 2.352 11.933 1.00 86.56 106 LEU A CA 1
ATOM 814 C C . LEU A 1 106 ? 12.921 1.049 11.195 1.00 86.56 106 LEU A C 1
ATOM 816 O O . LEU A 1 106 ? 13.543 0.777 10.178 1.00 86.56 106 LEU A O 1
ATOM 820 N N . VAL A 1 107 ? 11.936 0.280 11.667 1.00 87.31 107 VAL A N 1
ATOM 821 C CA . VAL A 1 107 ? 11.594 -1.019 11.073 1.00 87.31 107 VAL A CA 1
ATOM 822 C C . VAL A 1 107 ? 11.097 -0.835 9.642 1.00 87.31 107 VAL A C 1
ATOM 824 O O . VAL A 1 107 ? 11.663 -1.436 8.734 1.00 87.31 107 VAL A O 1
ATOM 827 N N . SER A 1 108 ? 10.121 0.049 9.424 1.00 86.69 108 SER A N 1
ATOM 828 C CA . SER A 1 108 ? 9.564 0.306 8.090 1.00 86.69 108 SER A CA 1
ATOM 829 C C . SER A 1 108 ? 10.602 0.915 7.143 1.00 86.69 108 SER A C 1
ATOM 831 O O . SER A 1 108 ? 10.747 0.458 6.013 1.00 86.69 108 SER A O 1
ATOM 833 N N . THR A 1 109 ? 11.394 1.891 7.610 1.00 89.12 109 THR A N 1
ATOM 834 C CA . THR A 1 109 ? 12.435 2.510 6.763 1.00 89.12 109 THR A CA 1
ATOM 835 C C . THR A 1 109 ? 13.525 1.519 6.360 1.00 89.12 109 THR A C 1
ATOM 837 O O . THR A 1 109 ? 13.867 1.435 5.185 1.00 89.12 109 THR A O 1
ATOM 840 N N . SER A 1 110 ? 14.038 0.722 7.303 1.00 89.69 110 SER A N 1
ATOM 841 C CA . SER A 1 110 ? 15.047 -0.293 7.003 1.00 89.69 110 SER A CA 1
ATOM 842 C C . SER A 1 110 ? 14.499 -1.398 6.103 1.00 89.69 110 SER A C 1
ATOM 844 O O . SER A 1 110 ? 15.211 -1.835 5.206 1.00 89.69 110 SER A O 1
ATOM 846 N N . ALA A 1 111 ? 13.249 -1.829 6.299 1.00 90.62 111 ALA A N 1
ATOM 847 C CA . ALA A 1 111 ? 12.624 -2.842 5.452 1.00 90.62 111 ALA A CA 1
ATOM 848 C C . ALA A 1 111 ? 12.549 -2.390 3.986 1.00 90.62 111 ALA A C 1
ATOM 850 O O . ALA A 1 111 ? 12.960 -3.134 3.098 1.00 90.62 111 ALA A O 1
ATOM 851 N N . ILE A 1 112 ? 12.104 -1.155 3.739 1.00 91.25 112 ILE A N 1
ATOM 852 C CA . ILE A 1 112 ? 12.002 -0.600 2.383 1.00 91.25 112 ILE A CA 1
ATOM 853 C C . ILE A 1 112 ? 13.389 -0.416 1.762 1.00 91.25 112 ILE A C 1
ATOM 855 O O . ILE A 1 112 ? 13.598 -0.815 0.619 1.00 91.25 112 ILE A O 1
ATOM 859 N N . SER A 1 113 ? 14.366 0.120 2.505 1.00 92.25 113 SER A N 1
ATOM 860 C CA . SER A 1 113 ? 15.734 0.275 1.990 1.00 92.25 113 SER A CA 1
ATOM 861 C C . SER A 1 113 ? 16.354 -1.063 1.583 1.00 92.25 113 SER A C 1
ATOM 863 O O . SER A 1 113 ? 16.898 -1.172 0.487 1.00 92.25 113 SER A O 1
ATOM 865 N N . LEU A 1 114 ? 16.215 -2.097 2.418 1.00 93.75 114 LEU A N 1
ATOM 866 C CA . LEU A 1 114 ? 16.731 -3.436 2.124 1.00 93.75 114 LEU A CA 1
ATOM 867 C C . LEU A 1 114 ? 16.014 -4.082 0.932 1.00 93.75 114 LEU A C 1
ATOM 869 O O . LEU A 1 114 ? 16.660 -4.715 0.096 1.00 93.75 114 LEU A O 1
ATOM 873 N N . ALA A 1 115 ? 14.694 -3.906 0.825 1.00 92.38 115 ALA A N 1
ATOM 874 C CA . ALA A 1 115 ? 13.927 -4.390 -0.318 1.00 92.38 115 ALA A CA 1
ATOM 875 C C . ALA A 1 115 ? 14.405 -3.733 -1.623 1.00 92.38 115 ALA A C 1
ATOM 877 O O . ALA A 1 115 ? 14.703 -4.435 -2.589 1.00 92.38 115 ALA A O 1
ATOM 878 N N . CYS A 1 116 ? 14.575 -2.408 -1.636 1.00 92.88 116 CYS A N 1
ATOM 879 C CA . CYS A 1 116 ? 15.086 -1.676 -2.795 1.00 92.88 116 CYS A CA 1
ATOM 880 C C . CYS A 1 116 ? 16.519 -2.086 -3.165 1.00 92.88 116 CYS A C 1
ATOM 882 O O . CYS A 1 116 ? 16.827 -2.252 -4.344 1.00 92.88 116 CYS A O 1
ATOM 884 N N . GLU A 1 117 ? 17.401 -2.285 -2.182 1.00 92.69 117 GLU A N 1
ATOM 885 C CA . GLU A 1 117 ? 18.761 -2.777 -2.427 1.00 92.69 117 GLU A CA 1
ATOM 886 C C . 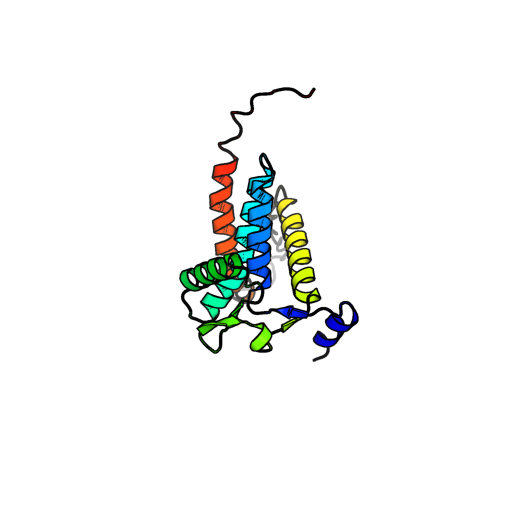GLU A 1 117 ? 18.759 -4.174 -3.055 1.00 92.69 117 GLU A C 1
ATOM 888 O O . GLU A 1 117 ? 19.506 -4.412 -4.005 1.00 92.69 117 GLU A O 1
ATOM 893 N N . CYS A 1 118 ? 17.890 -5.068 -2.577 1.00 93.88 118 CYS A N 1
ATOM 894 C CA . CYS A 1 118 ? 17.717 -6.410 -3.128 1.00 93.88 118 CYS A CA 1
ATOM 895 C C . CYS A 1 118 ? 17.210 -6.374 -4.575 1.00 93.88 118 CYS A 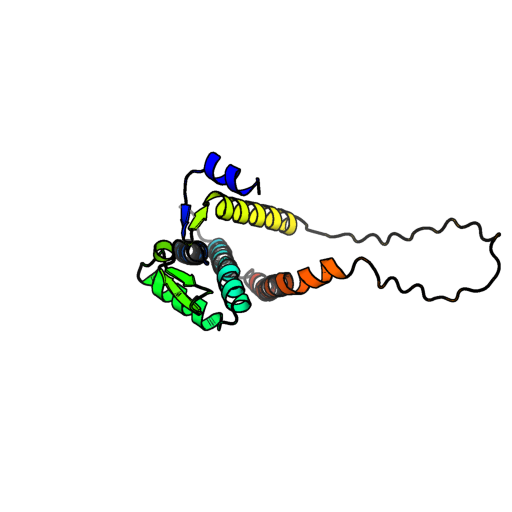C 1
ATOM 897 O O . CYS A 1 118 ? 17.829 -6.964 -5.460 1.00 93.88 118 CYS A O 1
ATOM 899 N N . VAL A 1 119 ? 16.149 -5.608 -4.845 1.00 92.88 119 VAL A N 1
ATOM 900 C CA . VAL A 1 119 ? 15.605 -5.438 -6.202 1.00 92.88 119 VAL A CA 1
ATOM 901 C C . VAL A 1 119 ? 16.663 -4.853 -7.136 1.00 92.88 119 VAL A C 1
ATOM 903 O O . VAL A 1 119 ? 16.851 -5.354 -8.241 1.00 92.88 119 VAL A O 1
ATOM 906 N N . ARG A 1 120 ? 17.439 -3.863 -6.680 1.00 90.94 120 ARG A N 1
ATOM 907 C CA . ARG A 1 120 ? 18.546 -3.293 -7.458 1.00 90.94 120 ARG A CA 1
ATOM 908 C C . ARG A 1 120 ? 19.637 -4.319 -7.766 1.00 90.94 120 ARG A C 1
ATOM 910 O O . ARG A 1 120 ? 20.285 -4.200 -8.799 1.00 90.94 120 ARG A O 1
ATOM 917 N N . MET A 1 121 ? 19.910 -5.274 -6.877 1.00 92.88 121 MET A N 1
ATOM 918 C CA . MET A 1 121 ? 20.862 -6.353 -7.170 1.00 92.88 121 MET A CA 1
ATOM 919 C C . MET A 1 121 ? 20.318 -7.295 -8.241 1.00 92.88 121 MET A C 1
ATOM 921 O O . MET A 1 121 ? 21.062 -7.642 -9.147 1.00 92.88 121 MET A O 1
ATOM 925 N N . ILE A 1 122 ? 19.033 -7.648 -8.171 1.00 91.88 122 ILE A N 1
ATOM 926 C CA . ILE A 1 122 ? 18.387 -8.542 -9.140 1.00 91.88 122 ILE A CA 1
ATOM 927 C C . ILE A 1 122 ? 18.307 -7.886 -10.524 1.00 91.88 122 ILE A C 1
ATOM 929 O O . ILE A 1 122 ? 18.706 -8.499 -11.505 1.00 91.88 122 ILE A O 1
ATOM 933 N N . LEU A 1 123 ? 17.869 -6.625 -10.606 1.00 88.81 123 LEU A N 1
ATOM 934 C CA . LEU A 1 123 ? 17.745 -5.885 -11.871 1.00 88.81 123 LEU A CA 1
ATOM 935 C C . LEU A 1 123 ? 19.089 -5.609 -12.564 1.00 88.81 123 LEU A C 1
ATOM 937 O O . LEU A 1 123 ? 19.099 -5.232 -13.727 1.00 88.81 123 LEU A O 1
ATOM 941 N N . LYS A 1 124 ? 20.213 -5.754 -11.851 1.00 90.81 124 LYS A N 1
ATOM 942 C CA . LYS A 1 124 ? 21.568 -5.609 -12.406 1.00 90.81 124 LYS A CA 1
ATOM 943 C C . LYS A 1 124 ? 22.120 -6.897 -13.017 1.00 90.81 124 LYS A C 1
ATOM 945 O O . LYS A 1 124 ? 23.210 -6.864 -13.577 1.00 90.81 124 LYS A O 1
ATOM 950 N N . ILE A 1 125 ? 21.452 -8.032 -12.824 1.00 90.75 125 ILE A N 1
ATOM 951 C CA . ILE A 1 125 ? 21.894 -9.304 -13.388 1.00 90.75 125 ILE A CA 1
ATOM 952 C C . ILE A 1 125 ? 21.330 -9.386 -14.804 1.00 90.75 125 ILE A C 1
ATOM 954 O O . ILE A 1 125 ? 20.133 -9.600 -14.969 1.00 90.75 125 ILE A O 1
ATOM 958 N N . ASP A 1 126 ? 22.192 -9.222 -15.804 1.00 86.94 126 ASP A N 1
ATOM 959 C CA . ASP A 1 126 ? 21.790 -9.321 -17.211 1.00 86.94 126 ASP A CA 1
ATOM 960 C C . ASP A 1 126 ? 21.676 -10.782 -17.680 1.00 86.94 126 ASP A C 1
ATOM 962 O O . ASP A 1 126 ? 20.762 -11.111 -18.426 1.00 86.94 126 ASP A O 1
ATOM 966 N N . ASP A 1 127 ? 22.548 -11.677 -17.193 1.00 84.62 127 ASP A N 1
ATOM 967 C CA . ASP A 1 127 ? 22.570 -13.089 -17.590 1.00 84.62 127 ASP A CA 1
ATOM 968 C C . ASP A 1 127 ? 22.924 -14.029 -16.429 1.00 84.62 127 ASP A C 1
ATOM 970 O O . ASP A 1 127 ? 23.835 -13.780 -15.634 1.00 84.62 127 ASP A O 1
ATOM 974 N N . ILE A 1 128 ? 22.223 -15.167 -16.365 1.00 82.62 128 ILE A N 1
ATOM 975 C CA . ILE A 1 128 ? 22.474 -16.246 -15.402 1.00 82.62 128 ILE A CA 1
ATOM 976 C C . ILE A 1 128 ? 23.019 -17.455 -16.162 1.00 82.62 128 ILE A C 1
ATOM 978 O O . ILE A 1 128 ? 22.275 -18.208 -16.792 1.00 82.62 128 ILE A O 1
ATOM 982 N N . VAL A 1 129 ? 24.327 -17.687 -16.064 1.00 81.50 129 VAL A N 1
ATOM 983 C CA . VAL A 1 129 ? 24.954 -18.893 -16.618 1.00 81.50 129 VAL A CA 1
ATOM 984 C C . VAL A 1 129 ? 24.840 -20.025 -15.603 1.00 81.50 129 VAL A C 1
ATOM 986 O O . VAL A 1 129 ? 25.545 -20.064 -14.595 1.00 81.50 129 VAL A O 1
ATOM 989 N N . THR A 1 130 ? 23.947 -20.976 -15.873 1.00 80.38 130 THR A N 1
ATOM 990 C CA . THR A 1 130 ? 23.826 -22.190 -15.062 1.00 80.38 130 THR A CA 1
ATOM 991 C C . THR A 1 130 ? 24.862 -23.217 -15.509 1.00 80.38 130 THR A C 1
ATOM 993 O O . THR A 1 130 ? 24.738 -23.867 -16.547 1.00 80.38 130 THR A O 1
ATOM 996 N N . VAL A 1 131 ? 25.920 -23.384 -14.716 1.00 75.44 131 VAL A N 1
ATOM 997 C CA . VAL A 1 131 ? 26.864 -24.484 -14.926 1.00 75.44 131 VAL A CA 1
ATOM 998 C C . VAL A 1 131 ? 26.281 -25.759 -14.329 1.00 75.44 131 VAL A C 1
ATOM 1000 O O . VAL A 1 131 ? 26.047 -25.854 -13.125 1.00 75.44 131 VAL A O 1
ATOM 1003 N N . ARG A 1 132 ? 26.051 -26.776 -15.168 1.00 66.81 132 ARG A N 1
ATOM 1004 C CA . ARG A 1 132 ? 25.837 -28.131 -14.659 1.00 66.81 132 ARG A CA 1
ATOM 1005 C C . ARG A 1 132 ? 27.150 -28.582 -14.048 1.00 66.81 132 ARG A C 1
ATOM 1007 O O . ARG A 1 132 ? 28.092 -28.892 -14.774 1.00 66.81 132 ARG A O 1
ATOM 1014 N N . THR A 1 133 ? 27.213 -28.642 -12.725 1.00 57.38 133 THR A N 1
ATOM 1015 C CA . THR A 1 133 ? 28.262 -29.391 -12.045 1.00 57.38 133 THR A CA 1
ATOM 1016 C C . THR A 1 133 ? 28.006 -30.863 -12.358 1.00 57.38 133 THR A C 1
ATOM 1018 O O . THR A 1 133 ? 27.313 -31.567 -11.629 1.00 57.38 133 THR A O 1
ATOM 1021 N N . GLN A 1 134 ? 28.519 -31.343 -13.494 1.00 52.41 134 GLN A N 1
ATOM 1022 C CA . GLN A 1 134 ? 28.875 -32.747 -13.580 1.00 52.41 134 GLN A CA 1
ATOM 1023 C C . GLN A 1 134 ? 29.941 -32.926 -12.509 1.00 52.41 134 GLN A C 1
ATOM 1025 O O . GLN A 1 134 ? 31.089 -32.521 -12.675 1.00 52.41 134 GLN A O 1
ATOM 1030 N N . CYS A 1 135 ? 29.523 -33.460 -11.365 1.00 39.78 135 CYS A N 1
ATOM 1031 C CA . CYS A 1 135 ? 30.439 -34.159 -10.494 1.00 39.78 135 CYS A CA 1
ATOM 1032 C C . CYS A 1 135 ? 31.053 -35.244 -11.378 1.00 39.78 135 CYS A C 1
ATOM 1034 O O . CYS A 1 135 ? 30.400 -36.236 -11.708 1.00 39.78 135 CYS A O 1
ATOM 1036 N N . LEU A 1 136 ? 32.258 -34.976 -11.880 1.00 43.97 136 LEU A N 1
ATOM 1037 C CA . LEU A 1 136 ? 33.106 -35.993 -12.455 1.00 43.97 136 LEU A CA 1
ATOM 1038 C C . LEU A 1 136 ? 33.364 -36.949 -11.296 1.00 43.97 136 LEU A C 1
ATOM 1040 O O . LEU A 1 136 ? 34.188 -36.678 -10.425 1.00 43.97 136 LEU A O 1
ATOM 1044 N N . MET A 1 137 ? 32.571 -38.015 -11.242 1.00 40.44 137 MET A N 1
ATOM 1045 C CA . MET A 1 137 ? 32.863 -39.174 -10.425 1.00 40.44 137 MET A CA 1
ATOM 1046 C C . MET A 1 137 ? 34.190 -39.720 -10.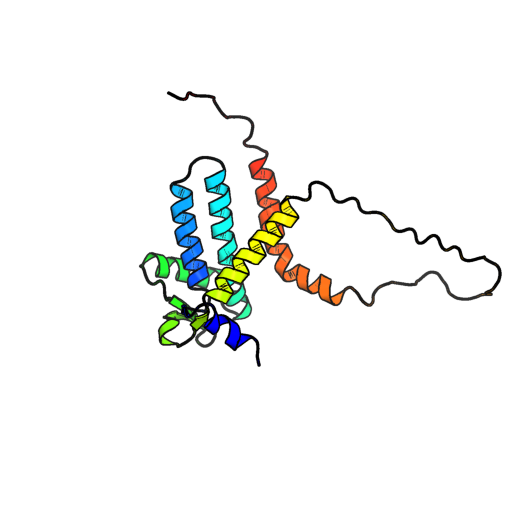950 1.00 40.44 137 MET A C 1
ATOM 1048 O O . MET A 1 137 ? 34.222 -40.543 -11.861 1.00 40.44 137 MET A O 1
ATOM 1052 N N . ILE A 1 138 ? 35.302 -39.235 -10.399 1.00 45.03 138 ILE A N 1
ATOM 1053 C CA . ILE A 1 138 ? 36.517 -40.034 -10.314 1.00 45.03 138 ILE A CA 1
ATOM 1054 C C . ILE A 1 138 ? 36.184 -41.097 -9.265 1.00 45.03 138 ILE A C 1
ATOM 1056 O O . ILE A 1 138 ? 36.475 -40.952 -8.084 1.00 45.03 138 ILE A O 1
ATOM 1060 N N . THR A 1 139 ? 35.448 -42.121 -9.680 1.00 40.94 139 THR A N 1
ATOM 1061 C CA . THR A 1 139 ? 35.350 -43.374 -8.943 1.00 40.94 139 THR A CA 1
ATOM 1062 C C . THR A 1 139 ? 36.069 -44.399 -9.790 1.00 40.94 139 THR A C 1
ATOM 1064 O O . THR A 1 139 ? 35.529 -44.856 -10.799 1.00 40.94 139 THR A O 1
ATOM 1067 N N . ASP A 1 140 ? 37.301 -44.719 -9.398 1.00 35.16 140 ASP A N 1
ATOM 1068 C CA . ASP A 1 140 ? 38.005 -45.904 -9.865 1.00 35.16 140 ASP A CA 1
ATOM 1069 C C . ASP A 1 140 ? 37.064 -47.112 -9.754 1.00 35.16 140 ASP A C 1
ATOM 1071 O O . ASP A 1 140 ? 36.627 -47.510 -8.673 1.00 35.16 140 ASP A O 1
ATOM 1075 N N . ALA A 1 141 ? 36.696 -47.667 -10.905 1.00 44.66 141 ALA A N 1
ATOM 1076 C CA . ALA A 1 141 ? 35.621 -48.637 -11.064 1.00 44.66 141 ALA A CA 1
ATOM 1077 C C . ALA A 1 141 ? 36.007 -50.076 -10.655 1.00 44.66 141 ALA A C 1
ATOM 1079 O O . ALA A 1 141 ? 35.612 -51.029 -11.328 1.00 44.66 141 ALA A O 1
ATOM 1080 N N . HIS A 1 142 ? 36.788 -50.277 -9.584 1.00 44.09 142 HIS A N 1
ATOM 1081 C CA . HIS A 1 142 ? 37.307 -51.615 -9.247 1.00 44.09 142 HIS A CA 1
ATOM 1082 C C . HIS A 1 142 ? 37.184 -52.117 -7.808 1.00 44.09 142 HIS A C 1
ATOM 1084 O O . HIS A 1 142 ? 37.721 -53.176 -7.505 1.00 44.09 142 HIS A O 1
ATOM 1090 N N . LEU A 1 143 ? 36.391 -51.483 -6.944 1.00 40.06 143 LEU A N 1
ATOM 1091 C CA . LEU A 1 143 ? 35.964 -52.119 -5.692 1.00 40.06 143 LEU A CA 1
ATOM 1092 C C . LEU A 1 143 ? 34.604 -51.582 -5.227 1.00 40.06 143 LEU A C 1
ATOM 1094 O O . LEU A 1 143 ? 34.547 -50.744 -4.340 1.00 40.06 143 LEU A O 1
ATOM 1098 N N . PHE A 1 144 ? 33.502 -52.071 -5.800 1.00 31.20 144 PHE A N 1
ATOM 1099 C CA . PHE A 1 144 ? 32.389 -52.591 -4.993 1.00 31.20 144 PHE A CA 1
ATOM 1100 C C . PHE A 1 144 ? 31.371 -53.321 -5.873 1.00 31.20 144 PHE A C 1
ATOM 1102 O O . PHE A 1 144 ? 30.825 -52.797 -6.840 1.00 31.20 144 PHE A O 1
ATOM 1109 N N . ASN A 1 145 ? 31.170 -54.577 -5.512 1.00 32.06 145 ASN A N 1
ATOM 1110 C CA . ASN A 1 145 ? 30.340 -55.567 -6.163 1.00 32.06 145 ASN A CA 1
ATOM 1111 C C . ASN A 1 145 ? 28.857 -55.355 -5.799 1.00 32.06 145 ASN A C 1
ATOM 1113 O O . ASN A 1 145 ? 28.527 -55.266 -4.622 1.00 32.06 145 ASN A O 1
ATOM 1117 N N . THR A 1 146 ? 27.997 -55.354 -6.822 1.00 43.12 146 THR A N 1
ATOM 1118 C CA . THR A 1 146 ? 26.574 -55.763 -6.844 1.00 43.12 146 THR A CA 1
ATOM 1119 C C . THR A 1 146 ? 25.554 -55.164 -5.855 1.00 43.12 146 THR A C 1
ATOM 1121 O O . THR A 1 146 ? 25.633 -55.353 -4.646 1.00 43.12 146 THR A O 1
ATOM 1124 N N . ASN A 1 147 ? 24.462 -54.664 -6.459 1.00 39.88 147 ASN A N 1
ATOM 1125 C CA . ASN A 1 147 ? 23.096 -54.485 -5.929 1.00 39.88 147 ASN A CA 1
ATOM 1126 C C . ASN A 1 147 ? 22.718 -53.147 -5.277 1.00 39.88 147 ASN A C 1
ATOM 1128 O O . ASN A 1 147 ? 22.257 -53.133 -4.144 1.00 39.88 147 ASN A O 1
ATOM 1132 N N . PHE A 1 148 ? 22.729 -52.053 -6.044 1.00 34.44 148 PHE A N 1
ATOM 1133 C CA . PHE A 1 148 ? 21.691 -51.019 -5.911 1.00 34.44 148 PHE A CA 1
ATOM 1134 C C . PHE A 1 148 ? 21.325 -50.469 -7.299 1.00 34.44 148 PHE A C 1
ATOM 1136 O O . PHE A 1 148 ? 22.191 -50.026 -8.050 1.00 34.44 148 PHE A O 1
ATOM 1143 N N . GLY A 1 149 ? 20.043 -50.574 -7.665 1.00 35.31 149 GLY A N 1
ATOM 1144 C CA . GLY A 1 149 ? 19.494 -50.083 -8.934 1.00 35.31 149 GLY A CA 1
ATOM 1145 C C . GLY A 1 149 ? 19.458 -48.549 -9.036 1.00 35.31 149 GLY A C 1
ATOM 1146 O O . GLY A 1 149 ? 19.726 -47.849 -8.055 1.00 35.31 149 GLY A O 1
ATOM 1147 N N . PRO A 1 150 ? 19.117 -47.997 -10.217 1.00 40.50 150 PRO A N 1
ATOM 1148 C CA . PRO A 1 150 ? 19.181 -46.568 -10.474 1.00 40.50 150 PRO A CA 1
ATOM 1149 C C . PRO A 1 150 ? 17.903 -45.892 -9.975 1.00 40.50 150 PRO A C 1
ATOM 1151 O O . PRO A 1 150 ? 16.944 -45.716 -10.718 1.00 40.50 150 PRO A O 1
ATOM 1154 N N . SER A 1 151 ? 17.872 -45.506 -8.705 1.00 36.00 151 SER A N 1
ATOM 1155 C CA . SER A 1 151 ? 16.820 -44.624 -8.193 1.00 36.00 151 SER A CA 1
ATOM 1156 C C . SER A 1 151 ? 17.244 -43.983 -6.878 1.00 36.00 151 SER A C 1
ATOM 1158 O O . SER A 1 151 ? 16.671 -44.251 -5.826 1.00 36.00 151 SER A O 1
ATOM 1160 N N . ILE A 1 152 ? 18.243 -43.102 -6.933 1.00 38.00 152 ILE A N 1
ATOM 1161 C CA . ILE A 1 152 ? 18.426 -42.102 -5.879 1.00 38.00 152 ILE A CA 1
ATOM 1162 C C . ILE A 1 152 ? 17.647 -40.868 -6.328 1.00 38.00 152 ILE A C 1
ATOM 1164 O O . ILE A 1 152 ? 18.154 -39.949 -6.962 1.00 38.00 152 ILE A O 1
ATOM 1168 N N . SER A 1 153 ? 16.348 -40.923 -6.044 1.00 34.25 153 SER A N 1
ATOM 1169 C CA . SER A 1 153 ? 15.471 -39.764 -5.985 1.00 34.25 153 SER A CA 1
ATOM 1170 C C . SER A 1 153 ? 16.006 -38.836 -4.891 1.00 34.25 153 SER A C 1
ATOM 1172 O O . SER A 1 153 ? 15.791 -39.078 -3.703 1.00 34.25 153 SER A O 1
ATOM 1174 N N . CYS A 1 154 ? 16.688 -37.761 -5.280 1.00 29.92 154 CYS A N 1
ATOM 1175 C CA . CYS A 1 154 ? 17.035 -36.652 -4.393 1.00 29.92 154 CYS A CA 1
ATOM 1176 C C . CYS A 1 154 ? 15.783 -35.805 -4.075 1.00 29.92 154 CYS A C 1
ATOM 1178 O O . CYS A 1 154 ? 15.735 -34.621 -4.383 1.00 29.92 154 CYS A O 1
ATOM 1180 N N . ASN A 1 155 ? 14.764 -36.412 -3.458 1.00 36.16 155 ASN A N 1
ATOM 1181 C CA . ASN A 1 155 ? 13.570 -35.749 -2.918 1.00 36.16 155 ASN A CA 1
ATOM 1182 C C . ASN A 1 155 ? 13.578 -35.799 -1.384 1.00 36.16 155 ASN A C 1
ATOM 1184 O O . ASN A 1 155 ? 12.695 -36.372 -0.758 1.00 36.16 155 ASN A O 1
ATOM 1188 N N . HIS A 1 156 ? 14.612 -35.228 -0.776 1.00 40.75 156 HIS A N 1
ATOM 1189 C CA . HIS A 1 156 ? 14.691 -34.832 0.638 1.00 40.75 156 HIS A CA 1
ATOM 1190 C C . HIS A 1 156 ? 16.091 -34.224 0.768 1.00 40.75 156 HIS A C 1
ATOM 1192 O O . HIS A 1 156 ? 17.084 -34.936 0.713 1.00 40.75 156 HIS A O 1
ATOM 1198 N N . THR A 1 157 ? 16.316 -32.913 0.764 1.00 37.88 157 THR A N 1
ATOM 1199 C CA . THR A 1 157 ? 16.273 -32.071 1.975 1.00 37.88 157 THR A CA 1
ATOM 1200 C C . THR A 1 157 ? 16.560 -30.607 1.567 1.00 37.88 157 THR A C 1
ATOM 1202 O O . THR A 1 157 ? 17.291 -29.885 2.231 1.00 37.88 157 THR A O 1
ATOM 1205 N N . VAL A 1 158 ? 16.033 -30.155 0.421 1.00 41.09 158 VAL A N 1
ATOM 1206 C CA . VAL A 1 158 ? 16.096 -28.736 -0.015 1.00 41.09 158 VAL A CA 1
ATOM 1207 C C . VAL A 1 158 ? 14.728 -28.156 -0.405 1.00 41.09 158 VAL A C 1
ATOM 1209 O O . VAL A 1 158 ? 14.599 -26.957 -0.625 1.00 41.09 158 VAL A O 1
ATOM 1212 N N . GLY A 1 159 ? 13.671 -28.978 -0.416 1.00 36.66 159 GLY A N 1
ATOM 1213 C CA . GLY A 1 159 ? 12.335 -28.583 -0.882 1.00 36.66 159 GLY A CA 1
ATOM 1214 C C . GLY A 1 159 ? 11.496 -27.749 0.095 1.00 36.66 159 GLY A C 1
ATOM 1215 O O . GLY A 1 159 ? 10.532 -27.127 -0.331 1.00 36.66 159 GLY A O 1
ATOM 1216 N N . GLY A 1 160 ? 11.839 -27.694 1.386 1.00 33.69 160 GLY A N 1
ATOM 1217 C CA . GLY A 1 160 ? 10.996 -27.025 2.392 1.00 33.69 160 GLY A CA 1
ATOM 1218 C C . GLY A 1 160 ? 11.067 -25.494 2.361 1.00 33.69 160 GLY A C 1
ATOM 1219 O O . GLY A 1 160 ? 10.041 -24.823 2.426 1.00 33.69 160 GLY A O 1
ATOM 1220 N N . ALA A 1 161 ? 12.271 -24.932 2.218 1.00 39.47 161 ALA A N 1
ATOM 1221 C CA . ALA A 1 161 ? 12.469 -23.480 2.203 1.00 39.47 161 ALA A CA 1
ATOM 1222 C C . ALA A 1 161 ? 12.129 -22.851 0.838 1.00 39.47 161 ALA A C 1
ATOM 1224 O O . ALA A 1 161 ? 11.626 -21.732 0.779 1.00 39.47 161 ALA A O 1
ATOM 1225 N N . VAL A 1 162 ? 12.335 -23.591 -0.259 1.00 43.19 162 VAL A N 1
ATOM 1226 C CA . VAL A 1 162 ? 12.037 -23.127 -1.627 1.00 43.19 162 VAL A CA 1
ATOM 1227 C C . VAL A 1 162 ? 10.528 -23.163 -1.916 1.00 43.19 162 VAL A C 1
ATOM 1229 O O . VAL A 1 162 ? 10.010 -22.274 -2.590 1.00 43.19 162 VAL A O 1
ATOM 1232 N N . ALA A 1 163 ? 9.788 -24.121 -1.344 1.00 40.53 163 ALA A N 1
ATOM 1233 C CA . ALA A 1 163 ? 8.336 -24.212 -1.521 1.00 40.53 163 ALA A CA 1
ATOM 1234 C C . ALA A 1 163 ? 7.557 -23.081 -0.819 1.00 40.53 163 ALA A C 1
ATOM 1236 O O . ALA A 1 163 ? 6.522 -22.657 -1.326 1.00 40.53 163 ALA A O 1
ATOM 1237 N N . GLN A 1 164 ? 8.054 -22.535 0.300 1.00 37.94 164 GLN A N 1
ATOM 1238 C CA . GLN A 1 164 ? 7.398 -21.398 0.970 1.00 37.94 164 GLN A CA 1
ATOM 1239 C C . GLN A 1 164 ? 7.646 -20.057 0.264 1.00 37.94 164 GLN A C 1
ATOM 1241 O O . GLN A 1 164 ? 6.785 -19.178 0.311 1.00 37.94 164 GLN A O 1
ATOM 1246 N N . MET A 1 165 ? 8.762 -19.912 -0.461 1.00 38.72 165 MET A N 1
ATOM 1247 C CA . MET A 1 165 ? 8.998 -18.753 -1.331 1.00 38.72 165 MET A CA 1
ATOM 1248 C C . MET A 1 165 ? 8.002 -18.696 -2.496 1.00 38.72 165 MET A C 1
ATOM 1250 O O . MET A 1 165 ? 7.621 -17.609 -2.920 1.00 38.72 165 MET A O 1
ATOM 1254 N N . HIS A 1 166 ? 7.502 -19.838 -2.969 1.00 43.16 166 HIS A N 1
ATOM 1255 C CA . HIS A 1 166 ? 6.565 -19.894 -4.091 1.00 43.16 166 HIS A CA 1
ATOM 1256 C C . HIS A 1 166 ? 5.212 -19.219 -3.789 1.00 43.16 166 HIS A C 1
ATOM 1258 O O . HIS A 1 166 ? 4.621 -18.649 -4.695 1.00 43.16 166 HIS A O 1
ATOM 1264 N N . ASN A 1 167 ? 4.746 -19.193 -2.533 1.00 40.03 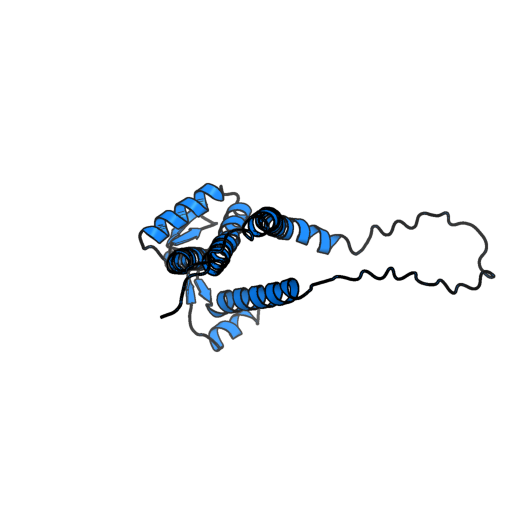167 ASN A N 1
ATOM 1265 C CA . ASN A 1 167 ? 3.466 -18.553 -2.188 1.00 40.03 167 ASN A CA 1
ATOM 1266 C C . ASN A 1 167 ? 3.533 -17.023 -2.051 1.00 40.03 167 ASN A C 1
ATOM 1268 O O . ASN A 1 167 ? 2.514 -16.364 -2.215 1.00 40.03 167 ASN A O 1
ATOM 1272 N N . TRP A 1 168 ? 4.708 -16.448 -1.777 1.00 43.38 168 TRP A N 1
ATOM 1273 C CA . TRP A 1 168 ? 4.878 -14.992 -1.642 1.00 43.38 168 TRP A CA 1
ATOM 1274 C C . TRP A 1 168 ? 5.537 -14.350 -2.872 1.00 43.38 168 TRP A C 1
ATOM 1276 O O . TRP A 1 168 ? 5.302 -13.180 -3.158 1.00 43.38 168 TRP A O 1
ATOM 1286 N N . PHE A 1 169 ? 6.344 -15.105 -3.627 1.00 42.53 169 PHE A N 1
ATOM 1287 C CA . PHE A 1 169 ? 7.134 -14.586 -4.748 1.00 42.53 169 PHE A CA 1
ATOM 1288 C C . PHE A 1 169 ? 6.401 -14.674 -6.100 1.00 42.53 169 PHE A C 1
ATOM 1290 O O . PHE A 1 169 ? 6.574 -13.796 -6.944 1.00 42.53 169 PHE A O 1
ATOM 1297 N N . PHE A 1 170 ? 5.537 -15.679 -6.316 1.00 41.62 170 PHE A N 1
ATOM 1298 C CA . PHE A 1 170 ? 4.788 -15.821 -7.579 1.00 41.62 170 PHE A CA 1
ATOM 1299 C C . PHE A 1 170 ? 3.774 -14.703 -7.869 1.00 41.62 170 PHE A C 1
ATOM 1301 O O . PHE A 1 170 ? 3.680 -14.313 -9.032 1.00 41.62 170 PHE A O 1
ATOM 1308 N N . PRO A 1 171 ? 3.055 -14.124 -6.887 1.00 51.09 171 PRO A N 1
ATOM 1309 C CA . PRO A 1 171 ? 2.201 -12.962 -7.146 1.00 51.09 171 PRO A CA 1
ATOM 1310 C C . PRO A 1 171 ? 3.015 -11.747 -7.621 1.00 51.09 171 PRO A C 1
ATOM 1312 O O . PRO A 1 171 ? 2.610 -11.046 -8.548 1.00 51.09 171 PRO A O 1
ATOM 1315 N N . PHE A 1 172 ? 4.207 -11.549 -7.046 1.00 42.47 172 PHE A N 1
ATOM 1316 C CA . PHE A 1 172 ? 5.111 -10.446 -7.380 1.00 42.47 172 PHE A CA 1
ATOM 1317 C C . PHE A 1 172 ? 5.734 -10.617 -8.779 1.00 42.47 172 PHE A C 1
ATOM 1319 O O . PHE A 1 172 ? 5.772 -9.671 -9.567 1.00 42.47 172 PHE A O 1
ATOM 1326 N N . LEU A 1 173 ? 6.137 -11.843 -9.141 1.00 43.06 173 LEU A N 1
ATOM 1327 C CA . LEU A 1 173 ? 6.647 -12.165 -10.480 1.00 43.06 173 LEU A CA 1
ATOM 1328 C C . LEU A 1 173 ? 5.549 -12.178 -11.557 1.00 43.06 173 LEU A C 1
ATOM 1330 O O . LEU A 1 173 ? 5.813 -11.794 -12.690 1.00 43.06 173 LEU A O 1
ATOM 1334 N N . SER A 1 174 ? 4.321 -12.587 -11.221 1.00 42.69 174 SER A N 1
ATOM 1335 C CA . SER A 1 174 ? 3.166 -12.553 -12.134 1.00 42.69 174 SER A CA 1
ATOM 1336 C C . SER A 1 174 ? 2.758 -11.118 -12.486 1.00 42.69 174 SER A C 1
ATOM 1338 O O . SER A 1 174 ? 2.320 -10.855 -13.608 1.00 42.69 174 SER A O 1
ATOM 1340 N N . CYS A 1 175 ? 2.935 -10.168 -11.562 1.00 42.47 175 CYS A N 1
ATOM 1341 C CA . CYS A 1 175 ? 2.767 -8.744 -11.852 1.00 42.47 175 CYS A CA 1
ATOM 1342 C C . CYS A 1 175 ? 3.863 -8.249 -12.817 1.00 42.47 175 CYS A C 1
ATOM 1344 O O . CYS A 1 175 ? 3.566 -7.664 -13.859 1.00 42.47 175 CYS A O 1
ATOM 1346 N N . LEU A 1 176 ? 5.125 -8.608 -12.548 1.00 44.88 176 LEU A N 1
ATOM 1347 C CA . LEU A 1 176 ? 6.274 -8.246 -13.386 1.00 44.88 176 LEU A CA 1
ATOM 1348 C C . LEU A 1 176 ? 6.197 -8.849 -14.808 1.00 44.88 176 LEU A C 1
ATOM 1350 O O . LEU A 1 176 ? 6.495 -8.173 -15.793 1.00 44.88 176 LEU A O 1
ATOM 1354 N N . ALA A 1 177 ? 5.736 -10.098 -14.933 1.00 45.81 177 ALA A N 1
ATOM 1355 C CA . ALA A 1 177 ? 5.583 -10.810 -16.204 1.00 45.81 177 ALA A CA 1
ATOM 1356 C C . ALA A 1 177 ? 4.441 -10.263 -17.080 1.00 45.81 177 ALA A C 1
ATOM 1358 O O . ALA A 1 177 ? 4.515 -10.366 -18.302 1.00 45.81 177 ALA A O 1
ATOM 1359 N N . ASN A 1 178 ? 3.415 -9.642 -16.485 1.00 45.00 178 ASN A N 1
ATOM 1360 C CA . ASN A 1 178 ? 2.361 -8.938 -17.228 1.00 45.00 178 ASN A CA 1
ATOM 1361 C C . ASN A 1 178 ? 2.755 -7.500 -17.617 1.00 45.00 178 ASN A C 1
ATOM 1363 O O . ASN A 1 178 ? 2.168 -6.930 -18.540 1.00 45.00 178 ASN A O 1
ATOM 1367 N N . LEU A 1 179 ? 3.758 -6.918 -16.950 1.00 49.12 179 LEU A N 1
ATOM 1368 C CA . LEU A 1 179 ? 4.251 -5.565 -17.221 1.00 49.12 179 LEU A CA 1
ATOM 1369 C C . LEU A 1 179 ? 5.323 -5.537 -18.329 1.00 49.12 179 LEU A C 1
ATOM 1371 O O . LEU A 1 179 ? 5.325 -4.641 -19.176 1.00 49.12 179 LEU A O 1
ATOM 1375 N N . LEU A 1 180 ? 6.189 -6.554 -18.379 1.00 46.38 180 LEU A N 1
ATOM 1376 C CA . LEU A 1 180 ? 7.291 -6.673 -19.346 1.00 46.38 180 LEU A CA 1
ATOM 1377 C C . LEU A 1 180 ? 6.867 -6.614 -20.836 1.00 46.38 180 LEU A C 1
ATOM 1379 O O . LEU A 1 180 ? 7.528 -5.903 -21.595 1.00 46.38 180 LEU A O 1
ATOM 1383 N N . PRO A 1 181 ? 5.758 -7.236 -21.291 1.00 42.84 181 PRO A N 1
ATOM 1384 C CA . PRO A 1 181 ? 5.321 -7.142 -22.689 1.00 42.84 181 PRO A CA 1
ATOM 1385 C C . PRO A 1 181 ? 4.692 -5.787 -23.059 1.00 42.84 181 PRO A C 1
ATOM 1387 O O . PRO A 1 181 ? 4.541 -5.484 -24.241 1.00 42.84 181 PRO A O 1
ATOM 1390 N N . ARG A 1 182 ? 4.299 -4.958 -22.077 1.00 44.81 182 ARG A N 1
ATOM 1391 C CA . ARG A 1 182 ? 3.712 -3.626 -22.330 1.00 44.81 182 ARG A CA 1
ATOM 1392 C C . ARG A 1 182 ? 4.761 -2.532 -22.518 1.00 44.81 182 ARG A C 1
ATOM 1394 O O . ARG A 1 182 ? 4.458 -1.526 -23.157 1.00 44.81 182 ARG A O 1
ATOM 1401 N N . LEU A 1 183 ? 5.976 -2.731 -22.007 1.00 43.50 183 LEU A N 1
ATOM 1402 C CA . LEU A 1 183 ? 7.081 -1.776 -22.143 1.00 43.50 183 LEU A CA 1
ATOM 1403 C C . LEU A 1 183 ? 7.854 -1.938 -23.460 1.00 43.50 183 LEU A C 1
ATOM 1405 O O . LEU A 1 183 ? 8.431 -0.971 -23.945 1.00 43.50 183 LEU A O 1
ATOM 1409 N N . THR A 1 184 ? 7.822 -3.116 -24.089 1.00 42.91 184 THR A N 1
ATOM 1410 C CA . THR A 1 184 ? 8.540 -3.362 -25.353 1.00 42.91 184 THR A CA 1
ATOM 1411 C C . THR A 1 184 ? 7.792 -2.872 -26.597 1.00 42.91 184 THR A C 1
ATOM 1413 O O . THR A 1 184 ? 8.422 -2.638 -27.624 1.00 42.91 184 THR A O 1
ATOM 1416 N N . ASN A 1 185 ? 6.472 -2.654 -26.521 1.00 36.16 185 ASN A N 1
ATOM 1417 C CA . ASN A 1 185 ? 5.650 -2.233 -27.668 1.00 36.16 185 ASN A CA 1
ATOM 1418 C C . ASN A 1 185 ? 5.593 -0.698 -27.863 1.00 36.16 185 ASN A C 1
ATOM 1420 O O . ASN A 1 185 ? 5.186 -0.224 -28.913 1.00 36.16 185 ASN A O 1
ATOM 1424 N N . LYS A 1 186 ? 6.032 0.116 -26.890 1.00 42.03 186 LYS A N 1
ATOM 1425 C CA . LYS A 1 186 ? 5.958 1.592 -26.992 1.00 42.03 186 LYS A CA 1
ATOM 1426 C C . LYS A 1 186 ? 7.223 2.282 -27.522 1.00 42.03 186 LYS A C 1
ATOM 1428 O O . LYS A 1 186 ? 7.259 3.506 -27.584 1.00 42.03 186 LYS A O 1
ATOM 1433 N N . ASN A 1 187 ? 8.236 1.529 -27.951 1.00 35.84 187 ASN A N 1
ATOM 1434 C CA . ASN A 1 187 ? 9.518 2.094 -28.393 1.00 35.84 187 ASN A CA 1
ATOM 1435 C C . ASN A 1 187 ? 9.553 2.574 -29.861 1.00 35.84 187 ASN A C 1
ATOM 1437 O O . ASN A 1 187 ? 10.638 2.858 -30.360 1.00 35.84 187 ASN A O 1
ATOM 1441 N N . SER A 1 188 ? 8.420 2.686 -30.566 1.00 39.56 188 SER A N 1
ATOM 1442 C CA . SER A 1 188 ? 8.406 3.141 -31.970 1.00 39.56 188 SER A CA 1
ATOM 1443 C C . SER A 1 188 ? 7.899 4.565 -32.215 1.00 39.56 188 SER A C 1
ATOM 1445 O O . SER A 1 188 ? 7.920 4.997 -33.361 1.00 39.56 188 SER A O 1
ATOM 1447 N N . GLU A 1 189 ? 7.489 5.329 -31.200 1.00 33.88 189 GLU A N 1
ATOM 1448 C CA . GLU A 1 189 ? 7.021 6.709 -31.414 1.00 33.88 189 GLU A CA 1
ATOM 1449 C C . GLU A 1 189 ? 7.530 7.653 -30.320 1.00 33.88 189 GLU A C 1
ATOM 1451 O O . GLU A 1 189 ? 6.848 7.932 -29.337 1.00 33.88 189 GLU A O 1
ATOM 1456 N N . VAL A 1 190 ? 8.747 8.173 -30.498 1.00 40.44 190 VAL A N 1
ATOM 1457 C CA . VAL A 1 190 ? 9.200 9.379 -29.792 1.00 40.44 190 VAL A CA 1
ATOM 1458 C C . VAL A 1 190 ? 9.570 10.422 -30.848 1.00 40.44 190 VAL A C 1
ATOM 1460 O O . VAL A 1 190 ? 10.648 10.325 -31.435 1.00 40.44 190 VAL A O 1
ATOM 1463 N N . PRO A 1 191 ? 8.699 11.403 -31.145 1.00 29.56 191 PRO A N 1
ATOM 1464 C CA . PRO A 1 191 ? 9.090 12.549 -31.946 1.00 29.56 191 PRO A CA 1
ATOM 1465 C C . PRO A 1 191 ? 9.985 13.479 -31.117 1.00 29.56 191 PRO A C 1
ATOM 1467 O O . PRO A 1 191 ? 9.639 13.924 -30.025 1.00 29.56 191 PRO A O 1
ATOM 1470 N N . SER A 1 192 ? 11.158 13.750 -31.676 1.00 42.34 192 SER A N 1
ATOM 1471 C CA . SER A 1 192 ? 12.110 14.784 -31.285 1.00 42.34 192 SER A CA 1
ATOM 1472 C C . SER A 1 192 ? 11.498 16.187 -31.385 1.00 42.34 192 SER A C 1
ATOM 1474 O O . SER A 1 192 ? 11.082 16.582 -32.473 1.00 42.34 192 SER A O 1
ATOM 1476 N N . ALA A 1 193 ? 11.494 16.944 -30.287 1.00 34.16 193 ALA A N 1
ATOM 1477 C CA . ALA A 1 193 ? 11.328 18.403 -30.264 1.00 34.16 193 ALA A CA 1
ATOM 1478 C C . ALA A 1 193 ? 11.896 18.907 -28.923 1.00 34.16 193 ALA A C 1
ATOM 1480 O O . ALA A 1 193 ? 11.396 18.556 -27.859 1.00 34.16 193 ALA A O 1
ATOM 1481 N N . ASP A 1 194 ? 13.124 19.419 -28.919 1.00 31.39 194 ASP A N 1
ATOM 1482 C CA . ASP A 1 194 ? 13.490 20.835 -29.104 1.00 31.39 194 ASP A CA 1
ATOM 1483 C C . ASP A 1 194 ? 13.606 21.564 -27.758 1.00 31.39 194 ASP A C 1
ATOM 1485 O O . ASP A 1 194 ? 12.647 22.084 -27.193 1.00 31.39 194 ASP A O 1
ATOM 1489 N N . LEU A 1 195 ? 14.846 21.587 -27.263 1.00 32.72 195 LEU A N 1
ATOM 1490 C CA . LEU A 1 195 ? 15.328 22.476 -26.212 1.00 32.72 195 LEU A CA 1
ATOM 1491 C C . LEU A 1 195 ? 15.532 23.886 -26.791 1.00 32.72 195 LEU A C 1
ATOM 1493 O O . LEU A 1 195 ? 16.322 24.069 -27.720 1.00 32.72 195 LEU A O 1
ATOM 1497 N N . LYS A 1 196 ? 14.875 24.876 -26.187 1.00 34.94 196 LYS A N 1
ATOM 1498 C CA . LYS A 1 196 ? 15.323 26.271 -26.126 1.00 34.94 196 LYS A CA 1
ATOM 1499 C C . LYS A 1 196 ? 15.254 26.747 -24.686 1.00 34.94 196 LYS A C 1
ATOM 1501 O O . LYS A 1 196 ? 14.260 26.394 -24.017 1.00 34.94 196 LYS A O 1
#